Protein AF-A0A8S2FME6-F1 (afdb_monomer_lite)

pLDDT: mean 95.18, std 6.24, range [51.53, 98.81]

Secondary structure (DSSP, 8-state):
--TTSTT--HHHHHHHHHHHHHHHHTT-SSS--------TTTTTTHHHHHHHHHHHHHHHHHGGGGT---------HHHHHHHHHHTT-------S--PSPBSSTT-BTTGGGTSSHHHHHHHHHHHHHHHHHHHHHHHTT---HHHHHHHHHHHHHHTSTTTTT--S-HHHHHHHHHHHHHHHHHHH--

Foldseek 3Di:
DDPPDPPDCLVVVLVVVLVVLVVQCVVDPDNQDDDDQDDPPPPPVVVVSVVVLVSNQVSNCVCVVVVRPDHDDDDDPVRSVVVVVVVPDDDDDDDDDDPQDAPDPPRTLPVLVPAPVVQLVLLVVLVVLLVVLVVVCVVVVPPLCVLSVQSVVLSVVCPPPCRSSNVDDPVVVVVSSVSSVSSSVSSPVD

Sequence (190 aa):
DDPTLHDYDVPERVQAFIDAAHNEVRGYASNHIIMTMGSDFQFENANEWFKNLDKIIRYVNEQQSNGSDVNVFYSTPSCYLYALNKAQLTWTSKTDDFFPIAFNPHAFWTGFFTSRPALKRFERYSNNVLQATRQLNAYGNVNDRPNLFVLSEALGVAQHHDAVSGTEKQHVADDYAMRLADGIDKSVVS

Organism: NCBI:txid1234261

Radius of gyration: 24.66 Å; chains: 1; bounding box: 50×46×62 Å

Structure (mmCIF, N/CA/C/O backbone):
data_AF-A0A8S2FME6-F1
#
_entry.id   AF-A0A8S2FME6-F1
#
loop_
_atom_site.group_PDB
_atom_site.id
_atom_site.type_symbol
_atom_site.label_atom_id
_atom_site.label_alt_id
_atom_site.label_comp_id
_atom_site.label_asym_id
_atom_site.label_entity_id
_atom_site.label_seq_id
_atom_site.pdbx_PDB_ins_code
_atom_site.Cartn_x
_atom_site.Cartn_y
_atom_site.Cartn_z
_atom_site.occupancy
_atom_site.B_iso_or_equiv
_atom_site.auth_seq_id
_atom_site.auth_comp_id
_atom_site.auth_asym_id
_atom_site.auth_atom_id
_atom_site.pdbx_PDB_model_num
ATOM 1 N N . ASP A 1 1 ? -24.923 -17.745 15.563 1.00 72.31 1 ASP A N 1
ATOM 2 C CA . ASP A 1 1 ? -24.903 -16.932 16.797 1.00 72.31 1 ASP A CA 1
ATOM 3 C C . ASP A 1 1 ? -25.982 -17.467 17.718 1.00 72.31 1 ASP A C 1
ATOM 5 O O . ASP A 1 1 ? -26.813 -16.735 18.236 1.00 72.31 1 ASP A O 1
ATOM 9 N N . ASP A 1 2 ? -26.017 -18.792 17.826 1.00 77.25 2 ASP A N 1
ATOM 10 C CA . ASP A 1 2 ? -27.081 -19.493 18.517 1.00 77.25 2 ASP A CA 1
ATOM 11 C C . ASP A 1 2 ? -26.538 -19.862 19.899 1.00 77.25 2 ASP A C 1
ATOM 13 O O . ASP A 1 2 ? -25.605 -20.668 19.969 1.00 77.25 2 ASP A O 1
ATOM 17 N N . PRO A 1 3 ? -27.065 -19.261 20.979 1.00 80.19 3 PRO A N 1
ATOM 18 C CA . PRO A 1 3 ? -26.584 -19.507 22.334 1.00 80.19 3 PRO A CA 1
ATOM 19 C C . PRO A 1 3 ? -26.860 -20.938 22.811 1.00 80.19 3 PRO A C 1
ATOM 21 O O . PRO A 1 3 ? -26.406 -21.318 23.885 1.00 80.19 3 PRO A O 1
ATOM 24 N N . THR A 1 4 ? -27.610 -21.733 22.041 1.00 77.06 4 THR A N 1
ATOM 25 C CA . THR A 1 4 ? -27.893 -23.140 22.341 1.00 77.06 4 THR A CA 1
ATOM 26 C C . THR A 1 4 ? -26.848 -24.105 21.773 1.00 77.06 4 THR A C 1
ATOM 28 O O . THR A 1 4 ? -26.881 -25.294 22.092 1.00 77.06 4 THR A O 1
ATOM 31 N N . LEU A 1 5 ? -25.901 -23.616 20.963 1.00 79.56 5 LEU A N 1
ATOM 32 C CA . LEU A 1 5 ? -24.799 -24.413 20.427 1.00 79.56 5 LEU A CA 1
ATOM 33 C C . LEU A 1 5 ? -23.614 -24.450 21.399 1.00 79.56 5 LEU A C 1
ATOM 35 O O . LEU A 1 5 ? -23.306 -23.464 22.063 1.00 79.56 5 LEU A O 1
ATOM 39 N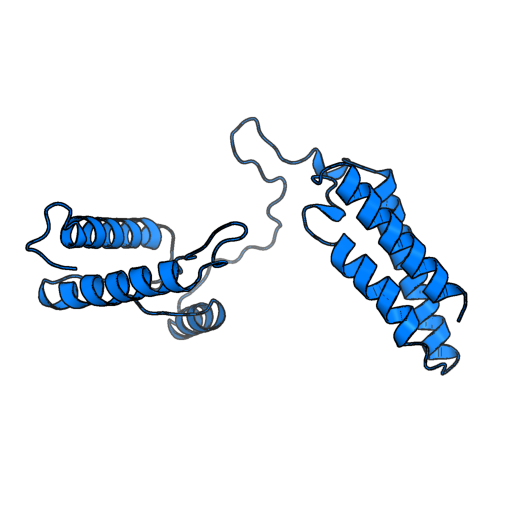 N . HIS A 1 6 ? -22.918 -25.588 21.439 1.00 73.19 6 HIS A N 1
ATOM 40 C CA . HIS A 1 6 ? -21.803 -25.825 22.363 1.00 73.19 6 HIS A CA 1
ATOM 41 C C . HIS A 1 6 ? -20.612 -24.868 22.178 1.00 73.19 6 HIS A C 1
ATOM 43 O O . HIS A 1 6 ? -19.928 -24.582 23.156 1.00 73.19 6 HIS A O 1
ATOM 49 N N . ASP A 1 7 ? -20.419 -24.329 20.971 1.00 83.19 7 ASP A N 1
ATOM 50 C CA . ASP A 1 7 ? -19.290 -23.456 20.615 1.00 83.19 7 ASP A CA 1
ATOM 51 C C . ASP A 1 7 ? -19.706 -21.977 20.476 1.00 83.19 7 ASP A C 1
ATOM 53 O O . ASP A 1 7 ? -19.175 -21.235 19.649 1.00 83.19 7 ASP A O 1
ATOM 57 N N . TYR A 1 8 ? -20.714 -21.537 21.236 1.00 88.19 8 TYR A N 1
ATOM 58 C CA . TYR A 1 8 ? -21.126 -20.133 21.256 1.00 88.19 8 TYR A CA 1
ATOM 59 C C . TYR A 1 8 ? -20.076 -19.255 21.959 1.00 88.19 8 TYR A C 1
ATOM 61 O O . TYR A 1 8 ? -19.943 -19.294 23.181 1.00 88.19 8 TYR A O 1
ATOM 69 N N . ASP A 1 9 ? -19.365 -18.425 21.191 1.00 90.94 9 ASP A N 1
ATOM 70 C CA . ASP A 1 9 ? -18.229 -17.615 21.662 1.00 90.94 9 ASP A CA 1
ATOM 71 C C . ASP A 1 9 ? -18.454 -16.092 21.572 1.00 90.94 9 ASP A C 1
ATOM 73 O O . ASP A 1 9 ? -17.552 -15.308 21.869 1.00 90.94 9 ASP A O 1
ATOM 77 N N . VAL A 1 10 ? -19.660 -15.641 21.202 1.00 92.00 10 VAL A N 1
ATOM 78 C CA . VAL A 1 10 ? -19.956 -14.212 20.968 1.00 92.00 10 VAL A CA 1
ATOM 79 C C . VAL A 1 10 ? -19.538 -13.307 22.140 1.00 92.00 10 VAL A C 1
ATOM 81 O O . VAL A 1 10 ? -18.866 -12.312 21.870 1.00 92.00 10 VAL A O 1
ATOM 84 N N . PRO A 1 11 ? -19.849 -13.602 23.423 1.00 92.81 11 PRO A N 1
ATOM 85 C CA . PRO A 1 11 ? -19.456 -12.729 24.531 1.00 92.81 11 PRO A CA 1
ATOM 86 C C . PRO A 1 11 ? -17.936 -12.579 24.665 1.00 92.81 11 PRO A C 1
ATOM 88 O O . PRO A 1 11 ? -17.447 -11.475 24.896 1.00 92.81 11 PRO A O 1
ATOM 91 N N . GLU A 1 12 ? -17.188 -13.669 24.472 1.00 94.88 12 GLU A N 1
ATOM 92 C CA . GLU A 1 12 ? -15.723 -13.663 24.522 1.00 94.88 12 GLU A CA 1
ATOM 93 C C . GLU A 1 12 ? -15.143 -12.830 23.373 1.00 94.88 12 GLU A C 1
ATOM 95 O O . GLU A 1 12 ? -14.296 -11.965 23.595 1.00 94.88 12 GLU A O 1
ATOM 100 N N . ARG A 1 13 ? -15.643 -13.029 22.146 1.00 96.00 13 ARG A N 1
ATOM 101 C CA . ARG A 1 13 ? -15.197 -12.284 20.958 1.00 96.00 13 ARG A CA 1
ATOM 102 C C . ARG A 1 13 ? -15.491 -10.793 21.055 1.00 96.00 13 ARG A C 1
ATOM 104 O O . ARG A 1 13 ? -14.653 -9.985 20.662 1.00 96.00 13 ARG A O 1
ATOM 111 N N . VAL A 1 14 ? -16.659 -10.429 21.582 1.00 96.81 14 VAL A N 1
ATOM 112 C CA . VAL A 1 14 ? -17.053 -9.032 21.802 1.00 96.81 14 VAL A CA 1
ATOM 113 C C . VAL A 1 14 ? -16.126 -8.367 22.811 1.00 96.81 14 VAL A C 1
ATOM 115 O O . VAL A 1 14 ? -15.602 -7.292 22.524 1.00 96.81 14 VAL A O 1
ATOM 118 N N . GLN A 1 15 ? -15.873 -9.012 23.954 1.00 97.25 15 GLN A N 1
ATOM 119 C CA . GLN A 1 15 ? -14.973 -8.454 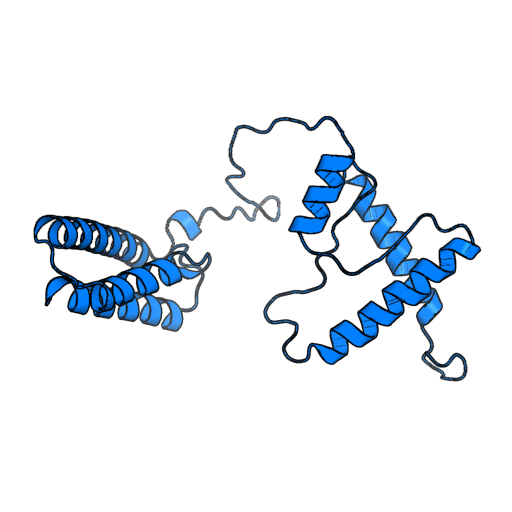24.962 1.00 97.25 15 GLN A CA 1
ATOM 120 C C . GLN A 1 15 ? -13.547 -8.316 24.419 1.00 97.25 15 GLN A C 1
ATOM 122 O O . GLN A 1 15 ? -12.949 -7.251 24.543 1.00 97.25 15 GLN A O 1
ATOM 127 N N . ALA A 1 16 ? -13.037 -9.340 23.728 1.00 97.88 16 ALA A N 1
ATOM 128 C CA . ALA A 1 16 ? -11.717 -9.295 23.107 1.00 97.88 16 ALA A CA 1
ATOM 129 C C . ALA A 1 16 ? -11.586 -8.154 22.081 1.00 97.88 16 ALA A C 1
ATOM 131 O O . ALA A 1 16 ? -10.540 -7.509 22.005 1.00 97.88 16 ALA A O 1
ATOM 132 N N . PHE A 1 17 ? -12.640 -7.876 21.305 1.00 97.75 17 PHE A N 1
ATOM 133 C CA . PHE A 1 17 ? -12.651 -6.756 20.363 1.00 97.75 17 PHE A CA 1
ATOM 134 C C . PHE A 1 17 ? -12.620 -5.400 21.082 1.00 97.75 17 PHE A C 1
ATOM 136 O O . PHE A 1 17 ? -11.855 -4.519 20.691 1.00 97.75 17 PHE A O 1
ATOM 143 N N . ILE A 1 18 ? -13.426 -5.228 22.134 1.00 97.94 18 ILE A N 1
ATOM 144 C CA . ILE A 1 18 ? -13.449 -3.996 22.938 1.00 97.94 18 ILE A CA 1
ATOM 145 C C . ILE A 1 18 ? -12.072 -3.753 23.571 1.00 97.94 18 ILE A C 1
ATOM 147 O O . ILE A 1 18 ? -11.524 -2.659 23.441 1.00 97.94 18 ILE A O 1
ATOM 151 N N . ASP A 1 19 ? -11.467 -4.787 24.159 1.00 98.00 19 ASP A N 1
ATOM 152 C CA . ASP A 1 19 ? -10.135 -4.704 24.763 1.00 98.00 19 ASP A CA 1
ATOM 153 C C . ASP A 1 19 ? -9.064 -4.333 23.722 1.00 98.00 19 ASP A C 1
ATOM 155 O O . ASP A 1 19 ? -8.173 -3.522 23.993 1.00 98.00 19 ASP A O 1
ATOM 159 N N . ALA A 1 20 ? -9.161 -4.884 22.506 1.00 97.94 20 ALA A N 1
ATOM 160 C CA . ALA A 1 20 ? -8.283 -4.530 21.394 1.00 97.94 20 ALA A CA 1
ATOM 161 C C . ALA A 1 20 ? -8.464 -3.064 20.966 1.00 97.94 20 ALA A C 1
ATOM 163 O O . ALA A 1 20 ? -7.467 -2.359 20.805 1.00 97.94 20 ALA A O 1
ATOM 164 N N . ALA A 1 21 ? -9.704 -2.576 20.859 1.00 98.00 21 ALA A N 1
ATOM 165 C CA . ALA A 1 21 ? -10.002 -1.180 20.535 1.00 98.00 21 ALA A CA 1
ATOM 166 C C . ALA A 1 21 ? -9.447 -0.214 21.595 1.00 98.00 21 ALA A C 1
ATOM 168 O O . ALA A 1 21 ? -8.803 0.784 21.263 1.00 98.00 21 ALA A O 1
ATOM 169 N N . HIS A 1 22 ? -9.628 -0.538 22.877 1.00 97.69 22 HIS A N 1
ATOM 170 C CA . HIS A 1 22 ? -9.071 0.233 23.990 1.00 97.69 22 HIS A CA 1
ATOM 171 C C . HIS A 1 22 ? -7.547 0.163 24.063 1.00 97.69 22 HIS A C 1
ATOM 173 O O . HIS A 1 22 ? -6.909 1.101 24.541 1.00 97.69 22 HIS A O 1
ATOM 179 N N . ASN A 1 23 ? -6.931 -0.932 23.615 1.00 97.75 23 ASN A N 1
ATOM 180 C CA . ASN A 1 23 ? -5.479 -1.007 23.485 1.00 97.75 23 ASN A CA 1
ATOM 181 C C . ASN A 1 23 ? -4.973 -0.112 22.356 1.00 97.75 23 ASN A C 1
ATOM 183 O O . ASN A 1 23 ? -4.044 0.668 22.560 1.00 97.75 23 ASN A O 1
ATOM 187 N N . GLU A 1 24 ? -5.611 -0.198 21.195 1.00 97.38 24 GLU A N 1
ATOM 188 C CA . GLU A 1 24 ? -5.206 0.527 20.004 1.00 97.38 24 GLU A CA 1
ATOM 189 C C . GLU A 1 24 ? -5.330 2.043 20.188 1.00 97.38 24 GLU A C 1
ATOM 191 O O . GLU A 1 24 ? -4.365 2.759 19.920 1.00 97.38 24 GLU A O 1
ATOM 196 N N . VAL A 1 25 ? -6.443 2.540 20.743 1.00 97.00 25 VAL A N 1
ATOM 197 C CA . VAL A 1 25 ? -6.680 3.987 20.921 1.00 97.00 25 VAL A CA 1
ATOM 198 C C . VAL A 1 25 ? -5.614 4.686 21.770 1.00 97.00 25 VAL A C 1
ATOM 200 O O . VAL A 1 25 ? -5.370 5.873 21.575 1.00 97.00 25 VAL A O 1
ATOM 203 N N . ARG A 1 26 ? -4.894 3.965 22.644 1.00 96.81 26 ARG A N 1
ATOM 204 C CA . ARG A 1 26 ? -3.781 4.537 23.428 1.00 96.81 26 ARG A CA 1
ATOM 205 C C . ARG A 1 26 ? -2.631 5.057 22.566 1.00 96.81 26 ARG A C 1
ATOM 207 O O . ARG A 1 26 ? -1.868 5.898 23.032 1.00 96.81 26 ARG A O 1
ATOM 214 N N . GLY A 1 27 ? -2.486 4.548 21.343 1.00 96.12 27 GLY A N 1
ATOM 215 C CA . GLY A 1 27 ? -1.487 5.008 20.379 1.00 96.12 27 GLY A CA 1
ATOM 216 C C . GLY A 1 27 ? -1.920 6.218 19.548 1.00 96.12 27 GLY A C 1
ATOM 217 O O . GLY A 1 27 ? -1.110 6.740 18.785 1.00 96.12 27 GLY A O 1
ATOM 218 N N . TYR A 1 28 ? -3.171 6.671 19.673 1.00 96.19 28 TYR A N 1
ATOM 219 C CA . TYR A 1 28 ? -3.748 7.715 18.827 1.00 96.19 28 TYR A CA 1
ATOM 220 C C . TYR A 1 28 ? -4.103 8.968 19.631 1.00 96.19 28 TYR A C 1
ATOM 222 O O . TYR A 1 28 ? -4.432 8.919 20.811 1.00 96.19 28 TYR A O 1
ATOM 230 N N . ALA A 1 29 ? -4.064 10.120 18.960 1.00 96.00 29 ALA A N 1
ATOM 231 C CA . ALA A 1 29 ? -4.450 11.401 19.556 1.00 96.00 29 ALA A CA 1
ATOM 232 C C . ALA A 1 29 ? -5.971 11.654 19.539 1.00 96.00 29 ALA A C 1
ATOM 234 O O . ALA A 1 29 ? -6.441 12.593 20.176 1.00 96.00 29 ALA A O 1
ATOM 235 N N . SER A 1 30 ? -6.737 10.855 18.788 1.00 96.50 30 SER A N 1
ATOM 236 C CA . SER A 1 30 ? -8.186 11.011 18.620 1.00 96.50 30 SER A CA 1
ATOM 237 C C . SER A 1 30 ? -8.943 9.788 19.136 1.00 96.50 30 SER A C 1
ATOM 239 O O . SER A 1 30 ? -8.362 8.716 19.280 1.00 96.50 30 SER A O 1
ATOM 241 N N . ASN A 1 31 ? -10.253 9.927 19.336 1.00 96.31 31 ASN A N 1
ATOM 242 C CA . ASN A 1 31 ? -11.164 8.822 19.650 1.00 96.31 31 ASN A CA 1
ATOM 243 C C . ASN A 1 31 ? -11.663 8.060 18.404 1.00 96.31 31 ASN A C 1
ATOM 245 O O . ASN A 1 31 ? -12.520 7.187 18.515 1.00 96.31 31 ASN A O 1
ATOM 249 N N . HIS A 1 32 ? -11.155 8.391 17.217 1.00 97.69 32 HIS A N 1
ATOM 250 C CA . HIS A 1 32 ? -11.321 7.589 16.014 1.00 97.69 32 HIS A CA 1
ATOM 251 C C . HIS A 1 32 ? -10.052 6.758 15.803 1.00 97.69 32 HIS A C 1
ATOM 253 O O . HIS A 1 32 ? -8.951 7.308 15.772 1.00 97.69 32 HIS A O 1
ATOM 259 N N . ILE A 1 33 ? -10.214 5.451 15.610 1.00 97.38 33 ILE A N 1
ATOM 260 C CA . ILE A 1 33 ? -9.134 4.524 15.247 1.00 97.38 33 ILE A CA 1
ATOM 261 C C . ILE A 1 33 ? -9.490 3.782 13.959 1.00 97.38 33 ILE A C 1
ATOM 263 O O . ILE A 1 33 ? -10.663 3.702 13.584 1.00 97.38 33 ILE A O 1
ATOM 267 N N . ILE A 1 34 ? -8.476 3.254 13.274 1.00 97.25 34 ILE A N 1
ATOM 268 C CA . ILE A 1 34 ? -8.632 2.476 12.045 1.00 97.25 34 ILE A CA 1
ATOM 269 C C . ILE A 1 34 ? -8.133 1.047 12.255 1.00 97.25 34 ILE A C 1
ATOM 271 O O . ILE A 1 34 ? -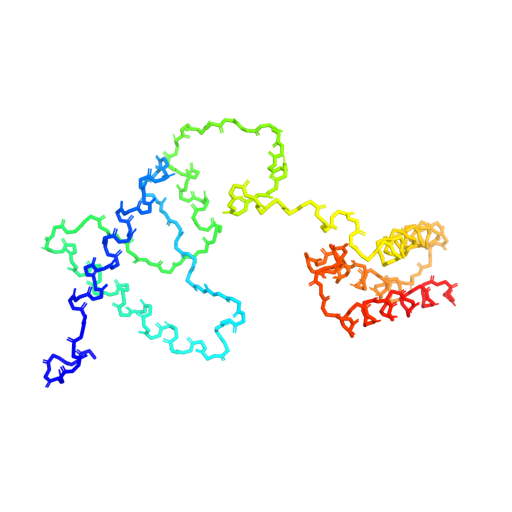6.936 0.803 12.311 1.00 97.25 34 ILE A O 1
ATOM 275 N N . MET A 1 35 ? -9.058 0.089 12.274 1.00 96.81 35 MET A N 1
ATOM 276 C CA . MET A 1 35 ? -8.715 -1.333 12.277 1.00 96.81 35 MET A CA 1
ATOM 277 C C . MET A 1 35 ? -8.654 -1.856 10.843 1.00 96.81 35 MET A C 1
ATOM 279 O O . MET A 1 35 ? -9.653 -1.860 10.119 1.00 96.81 35 MET A O 1
ATOM 283 N N . THR A 1 36 ? -7.471 -2.289 10.411 1.00 96.88 36 THR A N 1
ATOM 284 C CA . THR A 1 36 ? -7.247 -2.820 9.059 1.00 96.88 36 THR A CA 1
ATOM 285 C C . THR A 1 36 ? -7.626 -4.300 9.000 1.00 96.88 36 THR A C 1
ATOM 287 O O . THR A 1 36 ? -6.815 -5.192 9.222 1.00 96.88 36 THR A O 1
ATOM 290 N N . MET A 1 37 ? -8.902 -4.565 8.715 1.00 96.25 37 MET A N 1
ATOM 291 C CA . MET A 1 37 ? -9.465 -5.920 8.692 1.00 96.25 37 MET A CA 1
ATOM 292 C C . MET A 1 37 ? -9.070 -6.671 7.415 1.00 96.25 37 MET A C 1
ATOM 294 O O . MET A 1 37 ? -9.844 -6.720 6.464 1.00 96.25 37 MET A O 1
ATOM 298 N N . GLY A 1 38 ? -7.861 -7.230 7.384 1.00 95.69 38 GLY A N 1
ATOM 299 C CA . GLY A 1 38 ? -7.336 -8.011 6.265 1.00 95.69 38 GLY A CA 1
ATOM 300 C C . GLY A 1 38 ? -5.865 -8.384 6.445 1.00 95.69 38 GLY A C 1
ATOM 301 O O . GLY A 1 38 ? -5.238 -8.042 7.443 1.00 95.69 38 GLY A O 1
ATOM 302 N N . SER A 1 39 ? -5.317 -9.114 5.478 1.00 96.56 39 SER A N 1
ATOM 303 C CA . SER A 1 39 ? -3.900 -9.487 5.407 1.00 96.56 39 SER A CA 1
ATOM 304 C C . SER A 1 39 ? -3.551 -9.898 3.969 1.00 96.56 39 SER A C 1
ATOM 306 O O . SER A 1 39 ? -4.396 -9.778 3.075 1.00 96.56 39 SER A O 1
ATOM 308 N N . ASP A 1 40 ? -2.331 -10.383 3.747 1.00 96.56 40 ASP A N 1
ATOM 309 C CA . ASP A 1 40 ? -1.829 -10.827 2.446 1.00 96.56 40 ASP A CA 1
ATOM 310 C C . ASP A 1 40 ? -2.806 -11.810 1.787 1.00 96.56 40 ASP A C 1
ATOM 312 O O . ASP A 1 40 ? -3.149 -12.848 2.359 1.00 96.56 40 ASP A O 1
ATOM 316 N N . PHE A 1 41 ? -3.267 -11.453 0.583 1.00 95.31 41 PHE A N 1
ATOM 317 C CA . PHE A 1 41 ? -4.170 -12.257 -0.253 1.00 95.31 41 PHE A CA 1
ATOM 318 C C . PHE A 1 41 ? -5.454 -12.738 0.456 1.00 95.31 41 PHE A C 1
ATOM 320 O O . PHE A 1 41 ? -6.038 -13.756 0.097 1.00 95.31 41 PHE A O 1
ATOM 327 N N . GLN A 1 42 ? -5.930 -12.006 1.467 1.00 95.31 42 GLN A N 1
ATOM 328 C CA . GLN A 1 42 ? -7.234 -12.266 2.083 1.00 95.31 42 GLN A CA 1
ATOM 329 C C . GLN A 1 42 ? -8.392 -11.812 1.175 1.00 95.31 42 GLN A C 1
ATOM 331 O O . GLN A 1 42 ? -8.189 -11.161 0.153 1.00 95.31 42 GLN A O 1
ATOM 336 N N . PHE A 1 43 ? -9.627 -12.131 1.579 1.00 96.50 43 PHE A N 1
ATOM 337 C CA . PHE A 1 43 ? -10.876 -11.838 0.853 1.00 96.50 43 PHE A CA 1
ATOM 338 C C . PHE A 1 43 ? -11.107 -12.611 -0.457 1.00 96.50 43 PHE A C 1
ATOM 340 O O . PHE A 1 43 ? -12.089 -12.326 -1.142 1.00 96.50 43 PHE A O 1
ATOM 347 N N . GLU A 1 44 ? -10.323 -13.651 -0.767 1.00 96.75 44 GLU A N 1
ATOM 348 C CA . GLU A 1 44 ? -10.667 -14.601 -1.845 1.00 96.75 44 GLU A CA 1
ATOM 349 C C . GLU A 1 44 ? -12.073 -15.198 -1.645 1.00 96.75 44 GLU A C 1
ATOM 351 O O . GLU A 1 44 ? -12.874 -15.256 -2.578 1.00 96.75 44 GLU A O 1
ATOM 356 N N . ASN A 1 45 ? -12.414 -15.545 -0.396 1.00 95.62 45 ASN A N 1
ATOM 357 C CA . ASN A 1 45 ? -13.785 -15.797 0.045 1.00 95.62 45 ASN A CA 1
ATOM 358 C C . ASN A 1 45 ? -14.274 -14.669 0.966 1.00 95.62 45 ASN A C 1
ATOM 360 O O . ASN A 1 45 ? -14.340 -14.800 2.190 1.00 95.62 45 ASN A O 1
ATOM 364 N N . ALA A 1 46 ? -14.631 -13.534 0.368 1.00 96.75 46 ALA A N 1
ATOM 365 C CA . ALA A 1 46 ? -15.059 -12.346 1.104 1.00 96.75 46 ALA A CA 1
ATOM 366 C C . ALA A 1 46 ? -16.287 -12.575 2.010 1.00 96.75 46 ALA A C 1
ATOM 368 O O . ALA A 1 46 ? -16.431 -11.913 3.036 1.00 96.75 46 ALA A O 1
ATOM 369 N N . ASN A 1 47 ? -17.166 -13.520 1.664 1.00 97.62 47 ASN A N 1
ATOM 370 C CA . ASN A 1 47 ? -18.389 -13.793 2.422 1.00 97.62 47 ASN A CA 1
ATOM 371 C C . ASN A 1 47 ? -18.103 -14.241 3.864 1.00 97.62 47 ASN A C 1
ATOM 373 O O . ASN A 1 47 ? -18.845 -13.882 4.775 1.00 97.62 47 ASN A O 1
ATOM 377 N N . GLU A 1 48 ? -17.035 -15.008 4.090 1.00 94.25 48 GLU A N 1
ATOM 378 C CA . GLU A 1 48 ? -16.639 -15.424 5.442 1.00 94.25 48 GLU A CA 1
ATOM 379 C C . GLU A 1 48 ? -16.203 -14.234 6.299 1.00 94.25 48 GLU A C 1
ATOM 381 O O . GLU A 1 48 ? -16.615 -14.118 7.454 1.00 94.25 48 GLU A O 1
ATOM 386 N N . TRP A 1 49 ? -15.439 -13.310 5.714 1.00 96.56 49 TRP A N 1
ATOM 387 C CA . TRP A 1 49 ? -15.034 -12.073 6.374 1.00 96.56 49 TRP A CA 1
ATOM 388 C C . TRP A 1 49 ? -16.238 -11.193 6.707 1.00 96.56 49 TRP A C 1
ATOM 390 O O . TRP A 1 49 ? -16.433 -10.834 7.868 1.00 96.56 49 TRP A O 1
ATOM 400 N N . PHE A 1 50 ? -17.080 -10.886 5.717 1.00 97.69 50 PHE A N 1
ATOM 401 C CA . PHE A 1 50 ? -18.222 -9.990 5.912 1.00 97.69 50 PHE A CA 1
ATOM 402 C C . PHE A 1 50 ? -19.225 -10.534 6.934 1.00 97.69 50 PHE A C 1
ATOM 404 O O . PHE A 1 50 ? -19.629 -9.795 7.825 1.00 97.69 50 PHE A O 1
ATOM 411 N N . LYS A 1 51 ? -19.524 -11.840 6.918 1.00 96.88 51 LYS A N 1
ATOM 412 C CA . LYS A 1 51 ? -20.399 -12.461 7.927 1.00 96.88 51 LYS A CA 1
ATOM 413 C C . LYS A 1 51 ? -19.905 -12.272 9.360 1.00 96.88 51 LYS A C 1
ATOM 415 O O . LYS A 1 51 ? -20.722 -12.097 10.259 1.00 96.88 51 LYS A O 1
ATOM 420 N N . ASN A 1 52 ? -18.599 -12.363 9.598 1.00 95.19 52 ASN A N 1
ATOM 421 C CA . ASN A 1 52 ? -18.041 -12.192 10.940 1.00 95.19 52 ASN A CA 1
ATOM 422 C C . ASN A 1 52 ? -17.939 -10.714 11.332 1.00 95.19 52 ASN A C 1
ATOM 424 O O . ASN A 1 52 ? -18.219 -10.365 12.477 1.00 95.19 52 ASN A O 1
ATOM 428 N N . LEU A 1 53 ? -17.604 -9.839 10.383 1.00 97.38 53 LEU A N 1
ATOM 429 C CA . LEU A 1 53 ? -17.571 -8.394 10.600 1.00 97.38 53 LEU A CA 1
ATOM 430 C C . LEU A 1 53 ? -18.961 -7.834 10.933 1.00 97.38 53 LEU A C 1
ATOM 432 O O . LEU A 1 53 ? -19.076 -7.064 11.883 1.00 97.38 53 LEU A O 1
ATOM 436 N N . ASP A 1 54 ? -20.015 -8.281 10.244 1.00 98.12 54 ASP A N 1
ATOM 437 C CA . ASP A 1 54 ? -21.401 -7.903 10.550 1.00 98.12 54 ASP A CA 1
ATOM 438 C C . ASP A 1 54 ? -21.780 -8.263 11.995 1.00 98.12 54 ASP A C 1
ATOM 440 O O . ASP A 1 54 ? -22.401 -7.470 12.705 1.00 98.12 54 ASP A O 1
ATOM 444 N N . LYS A 1 55 ? -21.364 -9.447 12.462 1.00 96.75 55 LYS A N 1
ATOM 445 C CA . LYS A 1 55 ? -21.595 -9.895 13.842 1.00 96.75 55 LYS A CA 1
ATOM 446 C C . LYS A 1 55 ? -20.818 -9.061 14.849 1.00 96.75 55 LYS A C 1
ATOM 448 O O . LYS A 1 55 ? -21.401 -8.646 15.843 1.00 96.75 55 LYS A O 1
ATOM 453 N N . ILE A 1 56 ? -19.535 -8.796 14.597 1.00 97.12 56 ILE A N 1
ATOM 454 C CA . ILE A 1 56 ? -18.712 -7.936 15.459 1.00 97.12 56 ILE A CA 1
ATOM 455 C C . ILE A 1 56 ? -19.354 -6.553 15.572 1.00 97.12 56 ILE A C 1
ATOM 457 O O . ILE A 1 56 ? -19.599 -6.093 16.682 1.00 97.12 56 ILE A O 1
ATOM 461 N N . ILE A 1 57 ? -19.690 -5.923 14.442 1.00 98.38 57 ILE A N 1
ATOM 462 C CA . ILE A 1 57 ? -20.327 -4.600 14.412 1.00 98.38 57 ILE A CA 1
ATOM 463 C C . ILE A 1 57 ? -21.610 -4.615 15.238 1.00 98.38 57 ILE A C 1
ATOM 465 O O . ILE A 1 57 ? -21.795 -3.769 16.109 1.00 98.38 57 ILE A O 1
ATOM 469 N N . ARG A 1 58 ? -22.484 -5.594 14.992 1.00 98.12 58 ARG A N 1
ATOM 470 C CA . ARG A 1 58 ? -23.751 -5.710 15.707 1.00 98.12 58 ARG A CA 1
ATOM 471 C C . ARG A 1 58 ? -23.541 -5.888 17.210 1.00 98.12 58 ARG A C 1
ATOM 473 O O . ARG A 1 58 ? -24.033 -5.077 17.987 1.00 98.12 58 ARG A O 1
ATOM 480 N N . TYR A 1 59 ? -22.836 -6.940 17.616 1.00 97.94 59 TYR A N 1
ATOM 481 C CA . TYR A 1 59 ? 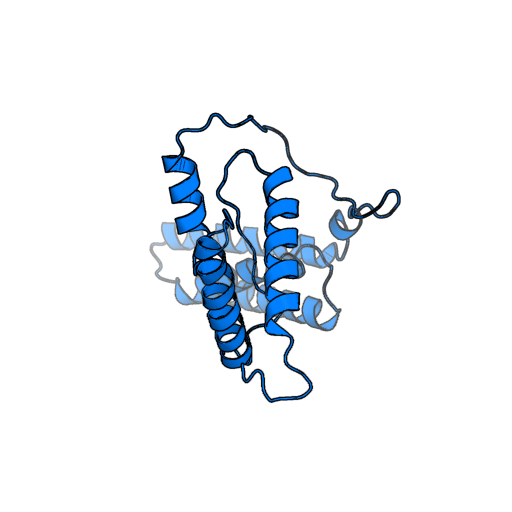-22.769 -7.339 19.020 1.00 97.94 59 TYR A CA 1
ATOM 482 C C . TYR A 1 59 ? -21.898 -6.414 19.872 1.00 97.94 59 TYR A C 1
ATOM 484 O O . TYR A 1 59 ? -22.193 -6.248 21.053 1.00 97.94 59 TYR A O 1
ATOM 492 N N . VAL A 1 60 ? -20.866 -5.782 19.299 1.00 98.12 60 VAL A N 1
ATOM 493 C CA . VAL A 1 60 ? -20.088 -4.753 20.007 1.00 98.12 60 VAL A CA 1
ATOM 494 C C . VAL A 1 60 ? -20.932 -3.496 20.202 1.00 98.12 60 VAL A C 1
ATOM 496 O O . VAL A 1 60 ? -20.999 -2.989 21.318 1.00 98.12 60 VAL A O 1
ATOM 499 N N . ASN A 1 61 ? -21.642 -3.027 19.170 1.00 98.44 61 ASN A N 1
ATOM 500 C CA . ASN A 1 61 ? -22.493 -1.840 19.303 1.00 98.44 61 ASN A CA 1
ATOM 501 C C . ASN A 1 61 ? -23.671 -2.078 20.260 1.00 98.44 61 ASN A C 1
ATOM 503 O O . ASN A 1 61 ? -24.053 -1.170 20.991 1.00 98.44 61 ASN A O 1
ATOM 507 N N . GLU A 1 62 ? -24.216 -3.297 20.327 1.00 97.69 62 GLU A N 1
ATOM 508 C CA . GLU A 1 62 ? -25.224 -3.663 21.332 1.00 97.69 62 GLU A CA 1
ATOM 509 C C . GLU A 1 62 ? -24.700 -3.483 22.776 1.00 97.69 62 GLU A C 1
ATOM 511 O O . GLU A 1 62 ? -25.481 -3.130 23.656 1.00 97.69 62 GLU A O 1
ATOM 516 N N . GLN A 1 63 ? -23.389 -3.605 23.043 1.00 97.62 63 GLN A N 1
ATOM 517 C CA . GLN A 1 63 ? -22.828 -3.355 24.385 1.00 97.62 63 GLN A CA 1
ATOM 518 C C . GLN A 1 63 ? -22.882 -1.886 24.820 1.00 97.62 63 GLN A C 1
ATOM 520 O O . GLN A 1 63 ? -22.646 -1.594 25.994 1.00 97.62 63 GLN A O 1
ATOM 525 N N . GLN A 1 64 ? -23.238 -0.951 23.936 1.00 97.44 64 GLN A N 1
ATOM 526 C CA . GLN A 1 64 ? -23.483 0.441 24.325 1.00 97.44 64 GLN A CA 1
ATOM 527 C C . GLN A 1 64 ? -24.639 0.544 25.332 1.00 97.44 64 GLN A C 1
ATOM 529 O O . GLN A 1 64 ? -24.583 1.369 26.244 1.00 97.44 64 GLN A O 1
ATOM 534 N N . SER A 1 65 ? -25.643 -0.346 25.262 1.00 97.06 65 SER A N 1
ATOM 535 C CA . SER A 1 65 ? -26.700 -0.415 26.286 1.00 97.06 65 SER A CA 1
ATOM 536 C C . SER A 1 65 ? -26.181 -0.861 27.655 1.00 97.06 65 SER A C 1
ATOM 538 O O . SER A 1 65 ? -26.823 -0.602 28.670 1.00 97.06 65 SER A O 1
ATOM 540 N N . ASN A 1 66 ? -25.016 -1.512 27.678 1.00 95.69 66 ASN A N 1
ATOM 541 C CA . ASN A 1 66 ? -24.333 -1.999 28.872 1.00 95.69 66 ASN A CA 1
ATOM 542 C C . ASN A 1 66 ? -23.171 -1.077 29.290 1.00 95.69 66 ASN A C 1
ATOM 544 O O . ASN A 1 66 ? -22.363 -1.452 30.137 1.00 95.69 66 ASN A O 1
ATOM 548 N N . GLY A 1 67 ? -23.088 0.130 28.716 1.00 96.44 67 GLY A N 1
ATOM 549 C CA . GLY A 1 67 ? -22.105 1.151 29.082 1.00 96.44 67 GLY A CA 1
ATOM 550 C C . GLY A 1 67 ? -20.789 1.114 28.302 1.00 96.44 67 GLY A C 1
ATOM 551 O O . GLY A 1 67 ? -19.865 1.830 28.681 1.00 96.44 67 GLY A O 1
ATOM 552 N N . SER A 1 68 ? -20.680 0.319 27.230 1.00 97.19 68 SER A N 1
ATOM 553 C CA . SER A 1 68 ? -19.526 0.398 26.324 1.00 97.19 68 SER A CA 1
ATOM 554 C C . SER A 1 68 ? -19.478 1.753 25.607 1.00 97.19 68 SER A C 1
ATOM 556 O O . SER A 1 68 ? -20.501 2.261 25.150 1.00 97.19 68 SER A O 1
ATOM 558 N N . ASP A 1 69 ? -18.281 2.320 25.477 1.00 97.06 69 ASP A N 1
ATOM 559 C CA . ASP A 1 69 ? -17.988 3.561 24.750 1.00 97.06 69 ASP A CA 1
ATOM 560 C C . ASP A 1 69 ? -17.514 3.317 23.305 1.00 97.06 69 ASP A C 1
ATOM 562 O O . ASP A 1 69 ? -17.172 4.256 22.582 1.00 97.06 69 ASP A O 1
ATOM 566 N N . VAL A 1 70 ? -17.505 2.056 22.866 1.00 98.06 70 VAL A N 1
ATOM 567 C CA . VAL A 1 70 ? -17.039 1.652 21.539 1.00 98.06 70 VAL A CA 1
ATOM 568 C C . VAL A 1 70 ? -18.191 1.701 20.534 1.00 98.06 70 VAL A C 1
ATOM 570 O O . VAL A 1 70 ? -19.293 1.213 20.784 1.00 98.06 70 VAL A O 1
ATOM 573 N N . ASN A 1 71 ? -17.929 2.279 19.360 1.00 98.31 71 ASN A N 1
ATOM 574 C CA . ASN A 1 71 ? -18.833 2.258 18.213 1.00 98.31 71 ASN A CA 1
ATOM 575 C C . ASN A 1 71 ? -18.084 1.794 16.961 1.00 98.31 71 ASN A C 1
ATOM 577 O O . ASN A 1 71 ? -17.129 2.439 16.527 1.00 98.31 71 ASN A O 1
ATOM 581 N N . VAL A 1 72 ? -18.547 0.703 16.362 1.00 98.38 72 VAL A N 1
ATOM 582 C CA . VAL A 1 72 ? -17.906 0.013 15.239 1.00 98.38 72 VAL A CA 1
ATOM 583 C C . VAL A 1 72 ? -18.777 0.129 13.995 1.00 98.38 72 VAL A C 1
ATOM 585 O O . VAL A 1 72 ? -19.999 0.017 14.064 1.00 98.38 72 VAL A O 1
ATOM 588 N N . PHE A 1 73 ? -18.161 0.356 12.839 1.00 98.38 73 PHE A N 1
ATOM 589 C CA . PHE A 1 73 ? -18.852 0.428 11.554 1.00 98.38 73 PHE A CA 1
ATOM 590 C C . PHE A 1 73 ? -17.870 0.197 10.402 1.00 98.38 73 PHE A C 1
ATOM 592 O O . PHE A 1 73 ? -16.665 0.414 10.545 1.00 98.38 73 PHE A O 1
ATOM 599 N N . TYR A 1 74 ? -18.384 -0.214 9.240 1.00 98.56 74 TYR A N 1
ATOM 600 C CA . TYR A 1 74 ? -17.584 -0.257 8.017 1.00 98.56 74 TYR A CA 1
ATOM 601 C C . TYR A 1 74 ? -17.137 1.139 7.604 1.00 98.56 74 TYR A C 1
ATOM 603 O O . TYR A 1 74 ? -17.930 2.077 7.567 1.00 98.56 74 TYR A O 1
ATOM 611 N N . SER A 1 75 ? -15.870 1.263 7.232 1.00 98.38 75 SER A N 1
ATOM 612 C CA . SER A 1 75 ? -15.278 2.537 6.847 1.00 98.38 75 SER A CA 1
ATOM 613 C C . SER A 1 75 ? -14.222 2.341 5.763 1.00 98.38 75 SER A C 1
ATOM 615 O O . SER A 1 75 ? -13.930 1.226 5.334 1.00 98.38 75 SER A O 1
ATOM 617 N N . THR A 1 76 ? -13.646 3.450 5.318 1.00 98.50 76 THR A N 1
ATOM 618 C CA . THR A 1 76 ? -12.507 3.493 4.399 1.00 98.50 76 THR A CA 1
ATOM 619 C C . THR A 1 76 ? -11.428 4.414 4.972 1.00 98.50 76 THR A C 1
ATOM 621 O O . THR A 1 76 ? -11.753 5.291 5.783 1.00 98.50 76 THR A O 1
ATOM 624 N N . PRO A 1 77 ? -10.159 4.303 4.532 1.00 98.25 77 PRO A N 1
ATOM 625 C CA . PRO A 1 77 ? -9.113 5.241 4.941 1.00 98.25 77 PRO A CA 1
ATOM 626 C C . PRO A 1 77 ? -9.496 6.710 4.701 1.00 98.25 77 PRO A C 1
ATOM 628 O O . PRO A 1 77 ? -9.208 7.573 5.527 1.00 98.25 77 PRO A O 1
ATOM 631 N N . SER A 1 78 ? -10.220 6.999 3.614 1.00 98.31 78 SER A N 1
ATOM 632 C CA . SER A 1 78 ? -10.712 8.346 3.306 1.00 98.31 78 SER A CA 1
ATOM 633 C C . SER A 1 78 ? -11.764 8.833 4.307 1.00 98.31 78 SER A C 1
ATOM 635 O O . SER A 1 78 ? -11.687 9.971 4.767 1.00 98.31 78 SER A O 1
ATOM 637 N N . CYS A 1 79 ? -12.724 7.982 4.687 1.00 98.38 79 CYS A N 1
ATOM 638 C CA . CYS A 1 79 ? -13.723 8.311 5.710 1.00 98.38 79 CYS A CA 1
ATOM 639 C C . CYS A 1 79 ? -13.079 8.526 7.088 1.00 98.38 79 CYS A C 1
ATOM 641 O O . CYS A 1 79 ? -13.472 9.439 7.814 1.00 98.38 79 CYS A O 1
ATOM 643 N N . TYR A 1 80 ? -12.066 7.726 7.426 1.00 98.25 80 TYR A N 1
ATOM 644 C CA . TYR A 1 80 ? -11.294 7.886 8.655 1.00 98.25 80 TYR A CA 1
ATOM 645 C C . TYR A 1 80 ? -10.557 9.233 8.694 1.00 98.25 80 TYR A C 1
ATOM 647 O O . TYR A 1 80 ? -10.763 10.015 9.620 1.00 98.25 80 TYR A O 1
ATOM 655 N N . LEU A 1 81 ? -9.783 9.566 7.653 1.00 97.69 81 LEU A N 1
ATOM 656 C CA . LEU A 1 81 ? -9.085 10.856 7.569 1.00 97.69 81 LEU A CA 1
ATOM 657 C C . LEU A 1 81 ? -10.048 12.050 7.597 1.00 97.69 81 LEU A C 1
ATOM 659 O O . LEU A 1 81 ? -9.739 13.081 8.193 1.00 97.69 81 LEU A O 1
ATOM 663 N N . TYR A 1 82 ? -11.232 11.911 6.997 1.00 97.94 82 TYR A N 1
ATOM 664 C CA . TYR A 1 82 ? -12.281 12.924 7.077 1.00 97.94 82 TYR A CA 1
ATOM 665 C C . TYR A 1 82 ? -12.764 13.154 8.517 1.00 97.94 82 TYR A C 1
ATOM 667 O O . TYR A 1 82 ? -12.908 14.304 8.936 1.00 97.94 82 TYR A O 1
ATOM 675 N N . ALA A 1 83 ? -12.979 12.084 9.289 1.00 97.75 83 ALA A N 1
ATOM 676 C CA . ALA A 1 83 ? -13.346 12.186 10.700 1.00 97.75 83 ALA A CA 1
ATOM 677 C C . ALA A 1 83 ? -12.231 12.845 11.529 1.00 97.75 83 ALA A C 1
ATOM 679 O O . ALA A 1 83 ? -12.511 13.754 12.310 1.00 97.75 83 ALA A O 1
ATOM 680 N N . LEU A 1 84 ? -10.965 12.478 11.291 1.00 97.38 84 LEU A N 1
ATOM 681 C CA . LEU A 1 84 ? -9.818 13.113 11.952 1.00 97.38 84 LEU A CA 1
ATOM 682 C C . LEU A 1 84 ? -9.723 14.612 11.653 1.00 97.38 84 LEU A C 1
ATOM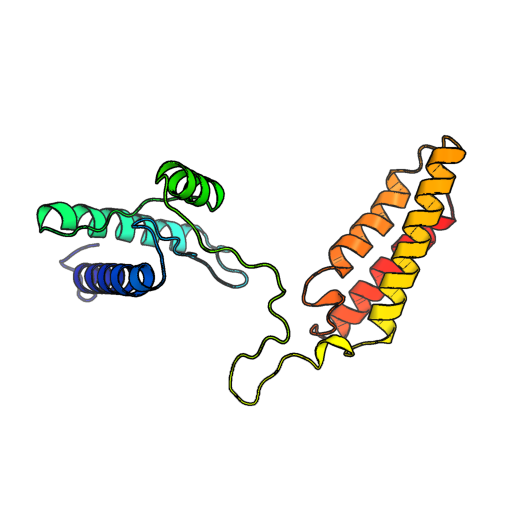 684 O O . LEU A 1 84 ? -9.488 15.413 12.555 1.00 97.38 84 LEU A O 1
ATOM 688 N N . ASN A 1 85 ? -9.923 15.005 10.393 1.00 97.12 85 ASN A N 1
ATOM 689 C CA . ASN A 1 85 ? -9.912 16.411 10.003 1.00 97.12 85 ASN A CA 1
ATOM 690 C C . ASN A 1 85 ? -11.054 17.192 10.674 1.00 97.12 85 ASN A C 1
ATOM 692 O O . ASN A 1 85 ? -10.841 18.297 11.173 1.00 97.12 85 ASN A O 1
ATOM 696 N N . LYS A 1 86 ? -12.248 16.591 10.751 1.00 97.81 86 LYS A N 1
ATOM 697 C CA . LYS A 1 86 ? -13.409 17.168 11.441 1.00 97.81 86 LYS A CA 1
ATOM 698 C C . LYS A 1 86 ? -13.239 17.300 12.948 1.00 97.81 86 LYS A C 1
ATOM 700 O O . LYS A 1 86 ? -13.867 18.181 13.527 1.00 97.81 86 LYS A O 1
ATOM 705 N N . ALA A 1 87 ? -12.415 16.463 13.571 1.00 96.56 87 ALA A N 1
ATOM 706 C CA . ALA A 1 87 ? -12.165 16.521 15.007 1.00 96.56 87 ALA A CA 1
ATOM 707 C C . ALA A 1 87 ? -11.419 17.799 15.442 1.00 96.56 87 ALA A C 1
ATOM 709 O O . ALA A 1 87 ? -11.350 18.072 16.636 1.00 96.56 87 ALA A O 1
ATOM 710 N N . GLN A 1 88 ? -10.877 18.587 14.497 1.00 95.19 88 GLN A N 1
ATOM 711 C CA . GLN A 1 88 ? -10.198 19.867 14.759 1.00 95.19 88 GLN A CA 1
ATOM 712 C C . GLN A 1 88 ? -9.088 19.765 15.823 1.00 95.19 88 GLN A C 1
ATOM 714 O O . GLN A 1 88 ? -8.869 20.683 16.612 1.00 95.19 88 GLN A O 1
ATOM 719 N N . LEU A 1 89 ? -8.376 18.635 15.834 1.00 96.38 89 LEU A N 1
ATOM 720 C CA . LEU A 1 89 ? -7.245 18.393 16.725 1.00 96.38 89 LEU A CA 1
ATOM 721 C C . LEU A 1 89 ? -5.958 19.032 16.190 1.00 96.38 89 LEU A C 1
ATOM 723 O O . LEU A 1 89 ? -5.794 19.242 14.985 1.00 96.38 89 LEU A O 1
ATOM 727 N N . THR A 1 90 ? -5.017 19.285 17.098 1.00 96.25 90 THR A N 1
ATOM 728 C CA . THR A 1 90 ? -3.650 19.699 16.762 1.00 96.25 90 THR A CA 1
ATOM 729 C C . THR A 1 90 ? -2.763 18.469 16.602 1.00 96.25 90 THR A C 1
ATOM 731 O O . THR A 1 90 ? -2.753 17.592 17.463 1.00 96.25 90 THR A O 1
ATOM 734 N N . TRP A 1 91 ? -1.978 18.430 15.527 1.00 96.44 91 TRP A N 1
ATOM 735 C CA . TRP A 1 91 ? -1.095 17.312 15.191 1.00 96.44 91 TRP A CA 1
ATOM 736 C C . TRP A 1 91 ? 0.374 17.719 15.299 1.00 96.44 91 TRP A C 1
ATOM 738 O O . TRP A 1 91 ? 0.728 18.878 15.074 1.00 96.44 91 TRP A O 1
ATOM 748 N N . THR A 1 92 ? 1.239 16.765 15.634 1.00 95.81 92 THR A N 1
ATOM 749 C CA . THR A 1 92 ? 2.689 16.973 15.614 1.00 95.81 92 THR A CA 1
ATOM 750 C C . THR A 1 92 ? 3.212 17.006 14.178 1.00 95.81 92 THR A C 1
ATOM 752 O O . THR A 1 92 ? 2.658 16.377 13.277 1.00 95.81 92 THR A O 1
ATOM 755 N N . SER A 1 93 ? 4.295 17.753 13.957 1.00 96.75 93 SER A N 1
ATOM 756 C CA . SER A 1 93 ? 4.984 17.791 12.665 1.00 96.75 93 SER A CA 1
ATOM 757 C C . SER A 1 93 ? 6.107 16.753 12.624 1.00 96.75 93 SER A C 1
ATOM 759 O O . SER A 1 93 ? 6.845 16.598 13.598 1.00 96.75 93 SER A O 1
ATOM 761 N N . LYS A 1 94 ? 6.258 16.071 11.486 1.00 96.06 94 LYS A N 1
ATOM 762 C CA . LYS A 1 94 ? 7.372 15.168 11.169 1.00 96.06 94 LYS A CA 1
ATOM 763 C C . LYS A 1 94 ? 7.934 15.570 9.808 1.00 96.06 94 LYS A C 1
ATOM 765 O O . LYS A 1 94 ? 7.180 15.650 8.843 1.00 96.06 94 LYS A O 1
ATOM 770 N N . THR A 1 95 ? 9.238 15.826 9.739 1.00 97.00 95 THR A N 1
ATOM 771 C CA . THR A 1 95 ? 9.895 16.373 8.536 1.00 97.00 95 THR A CA 1
ATOM 772 C C . THR A 1 95 ? 10.827 15.395 7.832 1.00 97.00 95 THR A C 1
ATOM 774 O O . THR A 1 95 ? 11.016 15.513 6.627 1.00 97.00 95 THR A O 1
ATOM 777 N N . ASP A 1 96 ? 11.400 14.439 8.563 1.00 96.81 96 ASP A N 1
ATOM 778 C CA . ASP A 1 96 ? 12.407 13.520 8.006 1.00 96.81 96 ASP A CA 1
ATOM 779 C C . ASP A 1 96 ? 11.764 12.212 7.511 1.00 96.81 96 ASP A C 1
ATOM 781 O O . ASP A 1 96 ? 10.545 12.041 7.599 1.00 96.81 96 ASP A O 1
ATOM 785 N N . ASP A 1 97 ? 12.574 11.240 7.094 1.00 96.69 97 ASP A N 1
ATOM 786 C CA . ASP A 1 97 ? 12.104 9.919 6.663 1.00 96.69 97 ASP A CA 1
ATOM 787 C C . ASP A 1 97 ? 11.918 8.912 7.824 1.00 96.69 97 ASP A C 1
ATOM 789 O O . ASP A 1 97 ? 11.915 9.277 9.008 1.00 96.69 97 ASP A O 1
ATOM 793 N N . PHE A 1 98 ? 11.687 7.648 7.459 1.00 96.56 98 PHE A N 1
ATOM 794 C CA . PHE A 1 98 ? 11.587 6.498 8.362 1.00 96.56 98 PHE A CA 1
ATOM 795 C C . PHE A 1 98 ? 12.665 5.435 8.068 1.00 96.56 98 PHE A C 1
ATOM 797 O O . PHE A 1 98 ? 12.451 4.252 8.332 1.00 96.56 98 PHE A O 1
ATOM 804 N N . PHE A 1 99 ? 13.812 5.821 7.496 1.00 96.81 99 PHE A N 1
ATOM 805 C CA . PHE A 1 99 ? 14.911 4.894 7.221 1.00 96.81 99 PHE A CA 1
ATOM 806 C C . PHE A 1 99 ? 16.037 4.981 8.268 1.00 96.81 99 PHE A C 1
ATOM 808 O O . PHE A 1 99 ? 16.313 6.052 8.804 1.00 96.81 99 PHE A O 1
ATOM 815 N N . PRO A 1 100 ? 16.753 3.864 8.521 1.00 95.75 100 PRO A N 1
ATOM 816 C CA . PRO A 1 100 ? 16.454 2.499 8.077 1.00 95.75 100 PRO A CA 1
ATOM 817 C C . PRO A 1 100 ? 15.332 1.853 8.909 1.00 95.75 100 PRO A C 1
ATOM 819 O O . PRO A 1 100 ? 15.246 2.071 10.115 1.00 95.75 100 PRO A O 1
ATOM 822 N N . ILE A 1 101 ? 14.516 0.994 8.286 1.00 96.56 101 ILE A N 1
ATOM 823 C CA . ILE A 1 101 ? 13.524 0.200 9.026 1.00 96.56 101 ILE A CA 1
ATOM 824 C C . ILE A 1 101 ? 14.202 -1.000 9.705 1.00 96.56 101 ILE A C 1
ATOM 826 O O . ILE A 1 101 ? 15.082 -1.650 9.125 1.00 96.56 101 ILE A O 1
ATOM 830 N N . ALA A 1 102 ? 13.784 -1.304 10.931 1.00 96.75 102 ALA A N 1
ATOM 831 C CA . ALA A 1 102 ? 14.222 -2.476 11.680 1.00 96.75 102 ALA A CA 1
ATOM 832 C C . ALA A 1 102 ? 13.037 -3.098 12.419 1.00 96.75 102 ALA A C 1
ATOM 834 O O . ALA A 1 102 ? 12.260 -2.391 13.056 1.00 96.75 102 ALA A O 1
ATOM 835 N N . PHE A 1 103 ? 12.911 -4.424 12.344 1.00 90.88 103 PHE A N 1
ATOM 836 C CA . PHE A 1 103 ? 11.828 -5.152 13.018 1.00 90.88 103 PHE A CA 1
ATOM 837 C C . PHE A 1 103 ? 12.209 -5.593 14.442 1.00 90.88 103 PHE A C 1
ATOM 839 O O . PHE A 1 103 ? 11.358 -5.738 15.313 1.00 90.88 103 PHE A O 1
ATOM 846 N N . ASN A 1 104 ? 13.502 -5.802 14.695 1.00 93.62 104 ASN A N 1
ATOM 847 C CA . ASN A 1 104 ? 14.067 -6.089 16.014 1.00 93.62 104 ASN A CA 1
ATOM 848 C C . ASN A 1 104 ? 15.501 -5.512 16.097 1.00 93.62 104 ASN A C 1
ATOM 850 O O . ASN A 1 104 ? 16.029 -5.090 15.061 1.00 93.62 104 ASN A O 1
ATOM 854 N N . PRO A 1 105 ? 16.157 -5.503 17.278 1.00 95.12 105 PRO A N 1
ATOM 855 C CA . PRO A 1 105 ? 17.445 -4.824 17.478 1.00 95.12 105 PRO A CA 1
ATOM 856 C C . PRO A 1 105 ? 18.590 -5.231 16.536 1.00 95.12 105 PRO A C 1
ATOM 858 O O . PRO A 1 105 ? 19.562 -4.489 16.410 1.00 95.12 105 PRO A O 1
ATOM 861 N N . HIS A 1 106 ? 18.501 -6.389 15.877 1.00 95.62 106 HIS A N 1
ATOM 862 C CA . HIS A 1 106 ? 19.546 -6.913 14.992 1.00 95.62 106 HIS A CA 1
ATOM 863 C C . HIS A 1 106 ? 19.047 -7.222 13.570 1.00 95.62 106 HIS A C 1
ATOM 865 O O . HIS A 1 106 ? 19.771 -7.836 12.790 1.00 95.62 106 HIS A O 1
ATOM 871 N N . ALA A 1 107 ? 17.837 -6.786 13.207 1.00 96.31 107 ALA A N 1
ATOM 872 C CA . ALA A 1 107 ? 17.215 -7.057 11.911 1.00 96.31 107 ALA A CA 1
ATOM 873 C C . ALA A 1 107 ? 16.905 -5.756 11.160 1.00 96.31 107 ALA A C 1
ATOM 875 O O . ALA A 1 107 ? 15.742 -5.399 10.961 1.00 96.31 107 ALA A O 1
ATOM 876 N N . PHE A 1 108 ? 17.959 -5.046 10.753 1.00 97.88 108 PHE A N 1
ATOM 877 C CA . PHE A 1 108 ? 17.862 -3.858 9.903 1.00 97.88 108 PHE A CA 1
ATOM 878 C C . PHE A 1 108 ? 17.680 -4.255 8.440 1.00 97.88 108 PHE A C 1
ATOM 880 O O . PHE A 1 108 ? 18.464 -5.029 7.889 1.00 97.88 108 PHE A O 1
ATOM 887 N N . TRP A 1 109 ? 16.676 -3.687 7.780 1.00 97.50 109 TRP A N 1
ATOM 888 C CA . TRP A 1 109 ? 16.379 -3.987 6.381 1.00 97.50 109 TRP A CA 1
ATOM 889 C C . TRP A 1 109 ? 17.148 -3.036 5.465 1.00 97.50 109 TRP A C 1
ATOM 891 O O . TRP A 1 109 ? 16.574 -2.249 4.726 1.00 97.50 109 TRP A O 1
ATOM 901 N N . THR A 1 110 ? 18.475 -3.083 5.521 1.00 97.88 110 THR A N 1
ATOM 902 C CA . THR A 1 110 ? 19.342 -2.293 4.629 1.00 97.88 110 THR A CA 1
ATOM 903 C C . THR A 1 110 ? 19.889 -3.121 3.465 1.00 97.88 110 THR A C 1
ATOM 905 O O . THR A 1 110 ? 20.373 -2.568 2.482 1.00 97.88 110 THR A O 1
ATOM 908 N N . GLY A 1 111 ? 19.761 -4.453 3.513 1.00 98.06 111 GLY A N 1
ATOM 909 C CA . GLY A 1 111 ? 20.224 -5.347 2.444 1.00 98.06 111 GLY A CA 1
ATOM 910 C C . GLY A 1 111 ? 19.473 -5.176 1.117 1.00 98.06 111 GLY A C 1
ATOM 911 O O . GLY A 1 111 ? 20.068 -5.293 0.040 1.00 98.06 111 GLY A O 1
ATOM 912 N N . PHE A 1 112 ? 18.178 -4.839 1.155 1.00 98.00 112 PHE A N 1
ATOM 913 C CA . PHE A 1 112 ? 17.389 -4.633 -0.067 1.00 98.00 112 PHE A CA 1
ATOM 914 C C . PHE A 1 112 ? 17.814 -3.371 -0.841 1.00 98.00 112 PHE A C 1
ATOM 916 O O . PHE A 1 112 ? 17.534 -3.254 -2.034 1.00 98.00 112 PHE A O 1
ATOM 923 N N . PHE A 1 113 ? 18.582 -2.464 -0.220 1.00 98.44 113 PHE A N 1
ATOM 924 C CA . PHE A 1 113 ? 19.181 -1.326 -0.923 1.00 98.44 113 PHE A CA 1
ATOM 925 C C . PHE A 1 113 ? 20.133 -1.774 -2.043 1.00 98.44 113 PHE A C 1
ATOM 927 O O . PHE A 1 113 ? 20.283 -1.067 -3.038 1.00 98.44 113 PHE A O 1
ATOM 934 N N . THR A 1 114 ? 20.736 -2.965 -1.933 1.00 98.56 114 THR A N 1
ATOM 935 C CA . THR A 1 114 ? 21.697 -3.492 -2.923 1.00 98.56 114 THR A CA 1
ATOM 936 C C . THR A 1 114 ? 21.259 -4.802 -3.578 1.00 98.56 114 THR A C 1
ATOM 938 O O . THR A 1 114 ? 21.757 -5.125 -4.653 1.00 98.56 114 THR A O 1
ATOM 941 N N . SER A 1 115 ? 20.325 -5.549 -2.985 1.00 98.69 115 SER A N 1
ATOM 942 C CA . SER A 1 115 ? 19.856 -6.840 -3.519 1.00 98.69 115 SER A CA 1
ATOM 943 C C . SER A 1 115 ? 19.432 -6.740 -4.993 1.00 98.69 115 SER A C 1
ATOM 945 O O . SER A 1 115 ? 18.791 -5.770 -5.388 1.00 98.69 115 SER A O 1
ATOM 947 N N . ARG A 1 116 ? 19.817 -7.716 -5.827 1.00 98.56 116 ARG A N 1
ATOM 948 C CA . ARG A 1 116 ? 19.574 -7.724 -7.291 1.00 98.56 116 ARG A CA 1
ATOM 949 C C . ARG A 1 116 ? 19.989 -6.412 -8.001 1.00 98.56 116 ARG A C 1
ATOM 951 O O . ARG A 1 116 ? 19.173 -5.778 -8.674 1.00 98.56 116 ARG A O 1
ATOM 958 N N . PRO A 1 117 ? 21.268 -5.996 -7.924 1.00 98.62 117 PRO A N 1
ATOM 959 C CA . PRO A 1 117 ? 21.703 -4.699 -8.451 1.00 98.62 117 PRO A CA 1
ATOM 960 C C . PRO A 1 117 ? 21.558 -4.586 -9.979 1.00 98.62 117 PRO A C 1
ATOM 962 O O . PRO A 1 117 ? 21.345 -3.491 -10.498 1.00 98.62 117 PRO A O 1
ATOM 965 N N . ALA A 1 118 ? 21.628 -5.710 -10.705 1.00 98.62 118 ALA A N 1
ATOM 966 C CA . ALA A 1 118 ? 21.390 -5.747 -12.147 1.00 98.62 118 ALA A CA 1
ATOM 967 C C . ALA A 1 118 ? 19.946 -5.350 -12.503 1.00 98.62 118 ALA A C 1
ATOM 969 O O . ALA A 1 118 ? 19.757 -4.515 -13.384 1.00 98.62 118 ALA A O 1
ATOM 970 N N . LEU A 1 119 ? 18.949 -5.869 -11.774 1.00 98.62 119 LEU A N 1
ATOM 971 C CA . LEU A 1 119 ? 17.541 -5.517 -11.978 1.00 98.62 119 LEU A CA 1
ATOM 972 C C . LEU A 1 119 ? 17.277 -4.048 -11.615 1.00 98.62 119 LEU A C 1
ATOM 974 O O . LEU A 1 119 ? 16.658 -3.335 -12.396 1.00 98.62 119 LEU A O 1
ATOM 978 N N . LYS A 1 120 ? 17.841 -3.555 -10.500 1.00 98.81 120 LYS A N 1
ATOM 979 C CA . LYS A 1 120 ? 17.785 -2.125 -10.132 1.00 98.81 120 LYS A CA 1
ATOM 980 C C . LYS A 1 120 ? 18.334 -1.223 -11.238 1.00 98.81 120 LYS A C 1
ATOM 982 O O . LYS A 1 120 ? 17.722 -0.220 -11.591 1.00 98.81 120 LYS A O 1
ATOM 987 N N . ARG A 1 121 ? 19.491 -1.575 -11.811 1.00 98.69 121 ARG A N 1
ATOM 988 C CA . ARG A 1 121 ? 20.056 -0.838 -12.950 1.00 98.69 121 ARG A CA 1
ATOM 989 C C . ARG A 1 121 ? 19.143 -0.915 -14.172 1.00 98.69 121 ARG A C 1
ATOM 991 O O . ARG A 1 121 ? 19.003 0.087 -14.872 1.00 98.69 121 ARG A O 1
ATOM 998 N N . PHE A 1 122 ? 18.567 -2.083 -14.444 1.00 98.69 122 PHE A N 1
ATOM 999 C CA . PHE A 1 122 ? 17.730 -2.285 -15.617 1.00 98.69 122 PHE A CA 1
ATOM 1000 C C . PHE A 1 122 ? 16.426 -1.488 -15.540 1.00 98.69 122 PHE A C 1
ATOM 1002 O O . PHE A 1 122 ? 16.054 -0.855 -16.524 1.00 98.69 122 PHE A O 1
ATOM 1009 N N . GLU A 1 123 ? 15.799 -1.406 -14.368 1.00 98.44 123 GLU A N 1
ATOM 1010 C CA . GLU A 1 123 ? 14.651 -0.528 -14.128 1.00 98.44 123 GLU A CA 1
ATOM 1011 C C . GLU A 1 123 ? 15.009 0.944 -14.414 1.00 98.44 123 GLU A C 1
ATOM 1013 O O . GLU A 1 123 ? 14.311 1.605 -15.186 1.00 98.44 123 GLU A O 1
ATOM 1018 N N . ARG A 1 124 ? 16.147 1.446 -13.908 1.00 98.56 124 ARG A N 1
ATOM 1019 C CA . ARG A 1 124 ? 16.564 2.844 -14.134 1.00 98.56 124 ARG A CA 1
ATOM 1020 C C . ARG A 1 124 ? 16.833 3.129 -15.607 1.00 98.56 124 ARG A C 1
ATOM 1022 O O . ARG A 1 124 ? 16.463 4.186 -16.116 1.00 98.56 124 ARG A O 1
ATOM 1029 N N . TYR A 1 125 ? 17.473 2.183 -16.293 1.00 98.44 125 TYR A N 1
ATOM 1030 C CA . TYR A 1 125 ? 17.695 2.259 -17.734 1.00 98.44 125 TYR A CA 1
ATOM 1031 C C . TYR A 1 125 ? 16.369 2.290 -18.504 1.00 98.44 125 TYR A C 1
ATOM 1033 O O . TYR A 1 125 ? 16.169 3.170 -19.337 1.00 98.44 125 TYR A O 1
ATOM 1041 N N . SER A 1 126 ? 15.443 1.393 -18.166 1.00 98.06 126 SER A N 1
ATOM 1042 C CA . SER A 1 126 ? 14.111 1.311 -18.771 1.00 98.06 126 SER A CA 1
ATOM 1043 C C . SER A 1 126 ? 13.327 2.613 -18.585 1.00 98.06 126 SER A C 1
ATOM 1045 O O . SER A 1 126 ? 12.714 3.106 -19.530 1.00 98.06 126 SER A O 1
ATOM 1047 N N . ASN A 1 127 ? 13.395 3.231 -17.399 1.00 98.06 127 ASN A N 1
ATOM 1048 C CA . ASN A 1 127 ? 12.776 4.534 -17.160 1.00 98.06 127 ASN A CA 1
ATOM 1049 C C . ASN A 1 127 ? 13.391 5.630 -18.041 1.00 98.06 127 ASN A C 1
ATOM 1051 O O . ASN A 1 127 ? 12.652 6.427 -18.611 1.00 98.06 127 ASN A O 1
ATOM 1055 N N . ASN A 1 128 ? 14.717 5.659 -18.206 1.00 97.81 128 ASN A N 1
ATOM 1056 C CA . ASN A 1 128 ? 15.363 6.630 -19.095 1.00 97.81 128 ASN A CA 1
ATOM 1057 C C . ASN A 1 128 ? 14.882 6.484 -20.545 1.00 97.81 128 ASN A C 1
ATOM 1059 O O . ASN A 1 128 ? 14.592 7.496 -21.185 1.00 97.81 128 ASN A O 1
ATOM 1063 N N . VAL A 1 129 ? 14.750 5.246 -21.038 1.00 96.62 129 VAL A N 1
ATOM 1064 C CA . VAL A 1 129 ? 14.167 4.967 -22.359 1.00 96.62 129 VAL A CA 1
ATOM 1065 C C . VAL A 1 129 ? 12.738 5.504 -22.426 1.00 96.62 129 VAL A C 1
ATOM 1067 O O . VAL A 1 129 ? 12.439 6.300 -23.311 1.00 96.62 129 VAL A O 1
ATOM 1070 N N . LEU A 1 130 ? 11.882 5.182 -21.447 1.00 95.94 130 LEU A N 1
ATOM 1071 C CA . LEU A 1 130 ? 10.496 5.661 -21.421 1.00 95.94 130 LEU A CA 1
ATOM 1072 C C . LEU A 1 130 ? 10.401 7.194 -21.474 1.00 95.94 130 LEU A C 1
ATOM 1074 O O . LEU A 1 130 ? 9.573 7.731 -22.212 1.00 95.94 130 LEU A O 1
ATOM 1078 N N . GLN A 1 131 ? 11.224 7.912 -20.701 1.00 96.44 131 GLN A N 1
ATOM 1079 C CA . GLN A 1 131 ? 11.206 9.379 -20.712 1.00 96.44 131 GLN A CA 1
ATOM 1080 C C . GLN A 1 131 ? 11.667 9.942 -22.060 1.00 96.44 131 GLN A C 1
ATOM 1082 O O . GLN A 1 131 ? 11.037 10.867 -22.575 1.00 96.44 131 GLN A O 1
ATOM 1087 N N . ALA A 1 132 ? 12.724 9.376 -22.649 1.00 94.94 132 ALA A N 1
ATOM 1088 C CA . ALA A 1 132 ? 13.222 9.797 -23.953 1.00 94.94 132 ALA A CA 1
ATOM 1089 C C . ALA A 1 132 ? 12.171 9.572 -25.050 1.00 94.94 132 ALA A C 1
ATOM 1091 O O . ALA A 1 132 ? 11.842 10.505 -25.785 1.00 94.94 132 ALA A O 1
ATOM 1092 N N . THR A 1 133 ? 11.567 8.381 -25.108 1.00 93.25 133 THR A N 1
ATOM 1093 C CA . THR A 1 133 ? 10.531 8.079 -26.101 1.00 93.25 133 THR A CA 1
ATOM 1094 C C . THR A 1 133 ? 9.303 8.969 -25.914 1.00 93.25 133 THR A C 1
ATOM 1096 O O . THR A 1 133 ? 8.781 9.489 -26.894 1.00 93.25 133 THR A O 1
ATOM 1099 N N . ARG A 1 134 ? 8.865 9.248 -24.677 1.00 93.12 134 ARG A N 1
ATOM 1100 C CA . ARG A 1 134 ? 7.758 10.192 -24.421 1.00 93.12 134 ARG A CA 1
ATOM 1101 C C . ARG A 1 134 ? 8.044 11.597 -24.953 1.00 93.12 134 ARG A C 1
ATOM 1103 O O . ARG A 1 134 ? 7.153 12.216 -25.531 1.00 93.12 134 ARG A O 1
ATOM 1110 N N . GLN A 1 135 ? 9.265 12.099 -24.768 1.00 93.75 135 GLN A N 1
ATOM 1111 C CA . GLN A 1 135 ? 9.661 13.416 -25.276 1.00 93.75 135 GLN A CA 1
ATOM 1112 C C . GLN A 1 135 ? 9.682 13.445 -26.806 1.00 93.75 135 GLN A C 1
ATOM 1114 O O . GLN A 1 135 ? 9.135 14.373 -27.399 1.00 93.75 135 GLN A O 1
ATOM 1119 N N . LEU A 1 136 ? 10.254 12.419 -27.443 1.00 91.88 136 LEU A N 1
ATOM 1120 C CA . LEU A 1 136 ? 10.268 12.293 -28.903 1.00 91.88 136 LEU A CA 1
ATOM 1121 C C . LEU A 1 136 ? 8.855 12.169 -29.473 1.00 91.88 136 LEU A C 1
ATOM 1123 O O . LEU A 1 136 ? 8.533 12.825 -30.459 1.00 91.88 136 LEU A O 1
ATOM 1127 N N . ASN A 1 137 ? 7.998 11.386 -28.821 1.00 91.19 137 ASN A N 1
ATOM 1128 C CA . ASN A 1 137 ? 6.608 11.203 -29.206 1.00 91.19 137 ASN A CA 1
ATOM 1129 C C . ASN A 1 137 ? 5.825 12.526 -29.157 1.00 91.19 137 ASN A C 1
ATOM 1131 O O . ASN A 1 137 ? 5.142 12.881 -30.119 1.00 91.19 137 ASN A O 1
ATOM 1135 N N . ALA A 1 138 ? 5.994 13.291 -28.074 1.00 91.62 138 ALA A N 1
ATOM 1136 C CA . ALA A 1 138 ? 5.386 14.608 -27.919 1.00 91.62 138 ALA A CA 1
ATOM 1137 C C . ALA A 1 138 ? 5.920 15.620 -28.946 1.00 91.62 138 ALA A C 1
ATOM 1139 O O . ALA A 1 138 ? 5.137 16.354 -29.545 1.00 91.62 138 ALA A O 1
ATOM 1140 N N . TYR A 1 139 ? 7.236 15.645 -29.175 1.00 92.75 139 TYR A N 1
ATOM 1141 C CA . TYR A 1 139 ? 7.866 16.551 -30.138 1.00 92.75 139 TYR A CA 1
ATOM 1142 C C . TYR A 1 139 ? 7.466 16.235 -31.584 1.00 92.75 139 TYR A C 1
ATOM 1144 O O . TYR A 1 139 ? 7.131 17.134 -32.351 1.00 92.75 139 TYR A O 1
ATOM 1152 N N . GLY A 1 140 ? 7.470 14.952 -31.947 1.00 91.31 140 GLY A N 1
ATOM 1153 C CA . GLY A 1 140 ? 7.094 14.472 -33.274 1.00 91.31 140 GLY A CA 1
ATOM 1154 C C . GLY A 1 140 ? 5.588 14.480 -33.536 1.00 91.31 140 GLY A C 1
ATOM 1155 O O . GLY A 1 140 ? 5.178 14.168 -34.650 1.00 91.31 140 GLY A O 1
ATOM 1156 N N . ASN A 1 141 ? 4.766 14.818 -32.533 1.00 87.62 141 ASN A N 1
ATOM 1157 C CA . ASN A 1 141 ? 3.305 14.749 -32.594 1.00 87.62 141 ASN A CA 1
ATOM 1158 C C . ASN A 1 141 ? 2.797 13.370 -33.076 1.00 87.62 141 ASN A C 1
ATOM 1160 O O . ASN A 1 141 ? 1.839 13.266 -33.844 1.00 87.62 141 ASN A O 1
ATOM 1164 N N . VAL A 1 142 ? 3.476 12.304 -32.644 1.00 86.44 142 VAL A N 1
ATOM 1165 C CA . VAL A 1 142 ? 3.136 10.913 -32.970 1.00 86.44 142 VAL A CA 1
ATOM 1166 C C . VAL A 1 142 ? 2.185 10.391 -31.895 1.00 86.44 142 VAL A C 1
ATOM 1168 O O . VAL A 1 142 ? 2.419 10.603 -30.714 1.00 86.44 142 VAL A O 1
ATOM 1171 N N . ASN A 1 143 ? 1.120 9.673 -32.251 1.00 83.12 143 ASN A N 1
ATOM 1172 C CA . ASN A 1 143 ? 0.238 9.049 -31.257 1.00 83.12 143 ASN A CA 1
ATOM 1173 C C . ASN A 1 143 ? 0.617 7.579 -31.022 1.00 83.12 143 ASN A C 1
ATOM 1175 O O . ASN A 1 143 ? -0.094 6.677 -31.458 1.00 83.12 143 ASN A O 1
ATOM 1179 N N . ASP A 1 144 ? 1.721 7.350 -30.310 1.00 85.31 144 ASP A N 1
ATOM 1180 C CA . ASP A 1 144 ? 2.243 6.007 -30.000 1.00 85.31 144 ASP A CA 1
ATOM 1181 C C . ASP A 1 144 ? 1.923 5.570 -28.557 1.00 85.31 144 ASP A C 1
ATOM 1183 O O . ASP A 1 144 ? 2.611 4.790 -27.898 1.00 85.31 144 ASP A O 1
ATOM 1187 N N . ARG A 1 145 ? 0.827 6.104 -28.013 1.00 84.50 145 ARG A N 1
ATOM 1188 C CA . ARG A 1 145 ? 0.394 5.805 -26.643 1.00 84.50 145 ARG A CA 1
ATOM 1189 C C . ARG A 1 145 ? 0.281 4.305 -26.341 1.00 84.50 145 ARG A C 1
ATOM 1191 O O . ARG A 1 145 ? 0.685 3.942 -25.239 1.00 84.50 145 ARG A O 1
ATOM 1198 N N . PRO A 1 146 ? -0.239 3.437 -27.235 1.00 87.44 146 PRO A N 1
ATOM 1199 C CA . PRO A 1 146 ? -0.362 2.011 -26.934 1.00 87.44 146 PRO A CA 1
ATOM 1200 C C . PRO A 1 146 ? 0.980 1.324 -26.658 1.00 87.44 146 PRO A C 1
ATOM 1202 O O . PRO A 1 146 ? 1.078 0.567 -25.698 1.00 87.44 146 PRO A O 1
ATOM 1205 N N . ASN A 1 147 ? 2.024 1.612 -27.440 1.00 87.81 147 ASN A N 1
ATOM 1206 C CA . ASN A 1 147 ? 3.334 0.985 -27.252 1.00 87.81 147 ASN A CA 1
ATOM 1207 C C . ASN A 1 147 ? 4.067 1.575 -26.039 1.00 87.81 147 ASN A C 1
ATOM 1209 O O . ASN A 1 147 ? 4.595 0.830 -25.212 1.00 87.81 147 ASN A O 1
ATOM 1213 N N . LEU A 1 148 ? 3.995 2.898 -25.851 1.00 90.62 148 LEU A N 1
ATOM 1214 C CA . LEU A 1 148 ? 4.492 3.568 -24.643 1.00 90.62 148 LEU A CA 1
ATOM 1215 C C . LEU A 1 148 ? 3.813 3.074 -23.358 1.00 90.62 148 LEU A C 1
ATOM 1217 O O . LEU A 1 148 ? 4.433 3.070 -22.290 1.00 90.62 148 LEU A O 1
ATOM 1221 N N . PHE A 1 149 ? 2.541 2.678 -23.440 1.00 93.94 149 PHE A N 1
ATOM 1222 C CA . PHE A 1 149 ? 1.802 2.150 -22.299 1.00 93.94 149 PHE A CA 1
ATOM 1223 C C . PHE A 1 149 ? 2.388 0.824 -21.814 1.00 93.94 149 PHE A C 1
ATOM 1225 O O . PHE A 1 149 ? 2.484 0.639 -20.607 1.00 93.94 149 PHE A O 1
ATOM 1232 N N . VAL A 1 150 ? 2.868 -0.045 -22.711 1.00 96.00 150 VAL A N 1
ATOM 1233 C CA . VAL A 1 150 ? 3.452 -1.340 -22.318 1.00 96.00 150 VAL A CA 1
ATOM 1234 C C . VAL A 1 150 ? 4.703 -1.147 -21.458 1.00 96.00 150 VAL A C 1
ATOM 1236 O O . VAL A 1 150 ? 4.807 -1.737 -20.384 1.00 96.00 150 VAL A O 1
ATOM 1239 N N . LEU A 1 151 ? 5.626 -0.268 -21.868 1.00 96.44 151 LEU A N 1
ATOM 1240 C CA . LEU A 1 151 ? 6.799 0.048 -21.045 1.00 96.44 151 LEU A CA 1
ATOM 1241 C C . LEU A 1 151 ? 6.411 0.770 -19.747 1.00 96.44 151 LEU A C 1
ATOM 1243 O O . LEU A 1 151 ? 6.989 0.508 -18.694 1.00 96.44 151 LEU A O 1
ATOM 1247 N N . SER A 1 152 ? 5.419 1.665 -19.799 1.00 97.25 152 SER A N 1
ATOM 1248 C CA . SER A 1 152 ? 4.928 2.364 -18.606 1.00 97.25 152 SER A CA 1
ATOM 1249 C C . SER A 1 152 ? 4.300 1.417 -17.582 1.00 97.25 152 SER A C 1
ATOM 1251 O O . SER A 1 152 ? 4.485 1.625 -16.385 1.00 97.25 152 SER A O 1
ATOM 1253 N N . GLU A 1 153 ? 3.560 0.406 -18.030 1.00 97.94 153 GLU A N 1
ATOM 1254 C CA . GLU A 1 153 ? 2.964 -0.624 -17.180 1.00 97.94 153 GLU A CA 1
ATOM 1255 C C . GLU A 1 153 ? 4.048 -1.51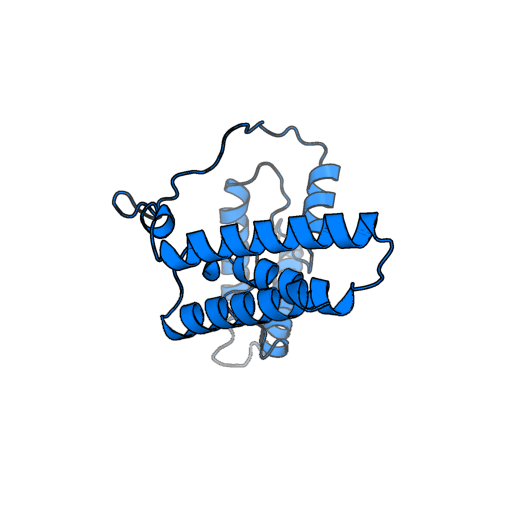7 -16.573 1.00 97.94 153 GLU A C 1
ATOM 1257 O O . GLU A 1 153 ? 4.074 -1.698 -15.356 1.00 97.94 153 GLU A O 1
ATOM 1262 N N . ALA A 1 154 ? 4.995 -1.997 -17.387 1.00 98.25 154 ALA A N 1
ATOM 1263 C CA . ALA A 1 154 ? 6.119 -2.803 -16.914 1.00 98.25 154 ALA A CA 1
ATOM 1264 C C . ALA A 1 154 ? 6.946 -2.067 -15.846 1.00 98.25 154 ALA A C 1
ATOM 1266 O O . ALA A 1 154 ? 7.275 -2.643 -14.809 1.00 98.25 154 ALA A O 1
ATOM 1267 N N . LEU A 1 155 ? 7.224 -0.775 -16.053 1.00 98.12 155 LEU A N 1
ATOM 1268 C CA . LEU A 1 155 ? 7.890 0.069 -15.058 1.00 98.12 155 LEU A CA 1
ATOM 1269 C C . LEU A 1 155 ? 7.051 0.276 -13.798 1.00 98.12 155 LEU A C 1
ATOM 1271 O O . LEU A 1 155 ? 7.615 0.284 -12.707 1.00 98.12 155 LEU A O 1
ATOM 1275 N N . GLY A 1 156 ? 5.731 0.424 -13.934 1.00 98.31 156 GLY A N 1
ATOM 1276 C CA . GLY A 1 156 ? 4.811 0.518 -12.801 1.00 98.31 156 GLY A CA 1
ATOM 1277 C C . GLY A 1 156 ? 4.849 -0.737 -11.929 1.00 98.31 156 GLY A C 1
ATOM 1278 O O . GLY A 1 156 ? 5.015 -0.633 -10.716 1.00 98.31 156 GLY A O 1
ATOM 1279 N N . VAL A 1 157 ? 4.794 -1.918 -12.550 1.00 98.38 157 VAL A N 1
ATOM 1280 C CA . VAL A 1 157 ? 4.951 -3.209 -11.861 1.00 98.38 157 VAL A CA 1
ATOM 1281 C C . VAL A 1 157 ? 6.337 -3.325 -11.222 1.00 98.38 157 VAL A C 1
ATOM 1283 O O . VAL A 1 157 ? 6.448 -3.751 -10.076 1.00 98.38 157 VAL A O 1
ATOM 1286 N N . ALA A 1 158 ? 7.394 -2.880 -11.908 1.00 98.31 158 ALA A N 1
ATOM 1287 C CA . ALA A 1 158 ? 8.753 -2.908 -11.373 1.00 98.31 158 ALA A CA 1
ATOM 1288 C C . ALA A 1 158 ? 8.950 -2.006 -10.136 1.00 98.31 158 ALA A C 1
ATOM 1290 O O . ALA A 1 158 ? 9.888 -2.239 -9.377 1.00 98.31 158 ALA A O 1
ATOM 1291 N N . GLN A 1 159 ? 8.075 -1.021 -9.883 1.00 98.44 159 GLN A N 1
ATOM 1292 C CA . GLN A 1 159 ? 8.097 -0.230 -8.641 1.00 98.44 159 GLN A CA 1
ATOM 1293 C C . GLN A 1 159 ? 7.459 -0.940 -7.440 1.00 98.44 159 GLN A C 1
ATOM 1295 O O . GLN A 1 159 ? 7.512 -0.399 -6.334 1.00 98.44 159 GLN A O 1
ATOM 1300 N N . HIS A 1 160 ? 6.851 -2.119 -7.621 1.00 98.44 160 HIS A N 1
ATOM 1301 C CA . HIS A 1 160 ? 6.340 -2.918 -6.504 1.00 98.44 160 HIS A CA 1
ATOM 1302 C C . HIS A 1 160 ? 7.430 -3.104 -5.435 1.00 98.44 160 HIS A C 1
ATOM 1304 O O . HIS A 1 160 ? 8.616 -3.234 -5.749 1.00 98.44 160 HIS A O 1
ATOM 1310 N N . HIS A 1 161 ? 7.038 -3.123 -4.161 1.00 98.19 161 HIS A N 1
ATOM 1311 C CA . HIS A 1 161 ? 7.981 -3.155 -3.038 1.00 98.19 161 HIS A CA 1
ATOM 1312 C C . HIS A 1 161 ? 8.752 -4.475 -2.910 1.00 98.19 161 HIS A C 1
ATOM 1314 O O . HIS A 1 161 ? 9.712 -4.510 -2.147 1.00 98.19 161 HIS A O 1
ATOM 1320 N N . ASP A 1 162 ? 8.387 -5.512 -3.674 1.00 98.50 162 ASP A N 1
ATOM 1321 C CA . ASP A 1 162 ? 9.191 -6.727 -3.882 1.00 98.50 162 ASP A CA 1
ATOM 1322 C C . ASP A 1 162 ? 9.855 -6.821 -5.257 1.00 98.50 162 ASP A C 1
ATOM 1324 O O . ASP A 1 162 ? 10.500 -7.815 -5.551 1.00 98.50 162 ASP A O 1
ATOM 1328 N N . ALA A 1 163 ? 9.692 -5.828 -6.129 1.00 98.62 163 ALA A N 1
ATOM 1329 C CA . ALA A 1 163 ? 10.312 -5.822 -7.449 1.00 98.62 163 ALA A CA 1
ATOM 1330 C C . ALA A 1 163 ? 11.654 -5.082 -7.409 1.00 98.62 163 ALA A C 1
ATOM 1332 O O . ALA A 1 163 ? 12.705 -5.691 -7.219 1.00 98.62 163 ALA A O 1
ATOM 1333 N N . VAL A 1 164 ? 11.653 -3.747 -7.508 1.00 98.56 164 VAL A N 1
ATOM 1334 C CA . VAL A 1 164 ? 12.898 -2.955 -7.487 1.00 98.56 164 VAL A CA 1
ATOM 1335 C C . VAL A 1 164 ? 13.707 -3.143 -6.198 1.00 98.56 164 VAL A C 1
ATOM 1337 O O . VAL A 1 164 ? 14.925 -2.954 -6.204 1.00 98.56 164 VAL A O 1
ATOM 1340 N N . SER A 1 165 ? 13.083 -3.552 -5.090 1.00 98.44 165 SER A N 1
ATOM 1341 C CA . SER A 1 165 ? 13.765 -3.880 -3.829 1.00 98.44 165 SER A CA 1
ATOM 1342 C C . SER A 1 165 ? 14.628 -5.146 -3.920 1.00 98.44 165 SER A C 1
ATOM 1344 O O . SER A 1 165 ? 15.663 -5.221 -3.254 1.00 98.44 165 SER A O 1
ATOM 1346 N N . GLY A 1 166 ? 14.293 -6.086 -4.802 1.00 98.56 166 GLY A N 1
ATOM 1347 C CA . GLY A 1 166 ? 15.003 -7.344 -4.974 1.00 98.56 166 GLY A CA 1
ATOM 1348 C C . GLY A 1 166 ? 14.673 -8.422 -3.930 1.00 98.56 166 GLY A C 1
ATOM 1349 O O . GLY A 1 166 ? 15.550 -9.242 -3.642 1.00 98.56 166 GLY A O 1
ATOM 1350 N N . THR A 1 167 ? 13.482 -8.389 -3.319 1.00 98.56 167 THR A N 1
ATOM 1351 C CA . THR A 1 167 ? 13.025 -9.322 -2.263 1.00 98.56 167 THR A CA 1
ATOM 1352 C C . THR A 1 167 ? 12.133 -10.466 -2.766 1.00 98.56 167 THR A C 1
ATOM 1354 O O . THR A 1 167 ? 11.719 -11.325 -1.990 1.00 98.56 167 THR A O 1
ATOM 1357 N N . GLU A 1 168 ? 11.885 -10.541 -4.068 1.00 98.56 168 GLU A N 1
ATOM 1358 C CA . GLU A 1 168 ? 11.141 -11.586 -4.759 1.00 98.56 168 GLU A CA 1
ATOM 1359 C C . GLU A 1 168 ? 11.939 -12.882 -5.015 1.00 98.56 168 GLU A C 1
ATOM 1361 O O . GLU A 1 168 ? 13.178 -12.935 -5.004 1.00 98.56 168 GLU A O 1
ATOM 1366 N N . LYS A 1 169 ? 11.209 -13.963 -5.326 1.00 98.62 169 LYS A N 1
ATOM 1367 C CA . LYS A 1 169 ? 11.786 -15.229 -5.812 1.00 98.62 169 LYS A CA 1
ATOM 1368 C C . LYS A 1 169 ? 12.421 -15.052 -7.193 1.00 98.62 169 LYS A C 1
ATOM 1370 O O . LYS A 1 169 ? 11.965 -14.247 -7.994 1.00 98.62 169 LYS A O 1
ATOM 1375 N N . GLN A 1 170 ? 13.421 -15.878 -7.512 1.00 98.62 170 GLN A N 1
ATOM 1376 C CA . GLN A 1 170 ? 14.191 -15.753 -8.759 1.00 98.62 170 GLN A CA 1
ATOM 1377 C C . GLN A 1 170 ? 13.320 -15.706 -10.023 1.00 98.62 170 GLN A C 1
ATOM 1379 O O . GLN A 1 170 ? 13.474 -14.791 -10.816 1.00 98.62 170 GLN A O 1
ATOM 1384 N N . HIS A 1 171 ? 12.364 -16.625 -10.175 1.00 98.56 171 HIS A N 1
ATOM 1385 C CA . HIS A 1 171 ? 11.504 -16.650 -11.364 1.00 98.56 171 HIS A CA 1
ATOM 1386 C C . HIS A 1 171 ? 10.610 -15.402 -11.499 1.00 98.56 171 HIS A C 1
ATOM 1388 O O . HIS A 1 171 ? 10.190 -15.070 -12.600 1.00 98.56 171 HIS A O 1
ATOM 1394 N N . VAL A 1 172 ? 10.304 -14.716 -10.391 1.00 98.62 172 VAL A N 1
ATOM 1395 C CA . VAL A 1 172 ? 9.550 -13.453 -10.404 1.00 98.62 172 VAL A CA 1
ATOM 1396 C C . VAL A 1 172 ? 10.465 -12.307 -10.844 1.00 98.62 172 VAL A C 1
ATOM 1398 O O . VAL A 1 172 ? 10.057 -11.476 -11.647 1.00 98.62 172 VAL A O 1
ATOM 1401 N N . ALA A 1 173 ? 11.726 -12.309 -10.397 1.00 98.69 173 ALA A N 1
ATOM 1402 C CA . ALA A 1 173 ? 12.743 -11.368 -10.872 1.00 98.69 173 ALA A CA 1
ATOM 1403 C C . ALA A 1 173 ? 12.958 -11.484 -12.390 1.00 98.69 173 ALA A C 1
ATOM 1405 O O . ALA A 1 173 ? 13.069 -10.476 -13.090 1.00 98.69 173 ALA A O 1
ATOM 1406 N N . ASP A 1 174 ? 12.994 -12.722 -12.890 1.00 98.75 174 ASP A N 1
ATOM 1407 C CA . ASP A 1 174 ? 13.140 -13.019 -14.315 1.00 98.75 174 ASP A CA 1
ATOM 1408 C C . ASP A 1 174 ? 11.914 -12.522 -15.110 1.00 98.75 174 ASP A C 1
ATOM 1410 O O . ASP A 1 174 ? 12.081 -11.916 -16.168 1.00 98.75 174 ASP A O 1
ATOM 1414 N N . ASP A 1 175 ? 10.695 -12.682 -14.574 1.00 98.75 175 ASP A N 1
ATOM 1415 C CA . ASP A 1 175 ? 9.461 -12.134 -15.167 1.00 98.75 175 ASP A CA 1
ATOM 1416 C C . ASP A 1 175 ? 9.478 -10.596 -15.220 1.00 98.75 175 ASP A C 1
ATOM 1418 O O . ASP A 1 175 ? 9.160 -10.009 -16.255 1.00 98.75 175 ASP A O 1
ATOM 1422 N N . TYR A 1 176 ? 9.920 -9.918 -14.153 1.00 98.69 176 TYR A N 1
ATOM 1423 C CA . TYR A 1 176 ? 10.077 -8.458 -14.167 1.00 98.69 176 TYR A CA 1
ATOM 1424 C C . TYR A 1 176 ? 11.072 -7.994 -15.234 1.00 98.69 176 TYR A C 1
ATOM 1426 O O . TYR A 1 176 ? 10.791 -7.040 -15.962 1.00 98.69 176 TYR A O 1
ATOM 1434 N N . ALA A 1 177 ? 12.217 -8.671 -15.364 1.00 98.69 177 ALA A N 1
ATOM 1435 C CA . ALA A 1 177 ? 13.196 -8.355 -16.399 1.00 98.69 177 ALA A CA 1
ATOM 1436 C C . ALA A 1 177 ? 12.620 -8.571 -17.810 1.00 98.69 177 ALA A C 1
ATOM 1438 O O . ALA A 1 177 ? 12.794 -7.715 -18.676 1.00 98.69 177 ALA A O 1
ATOM 1439 N N . MET A 1 178 ? 11.887 -9.663 -18.032 1.00 98.44 178 MET A N 1
ATOM 1440 C CA . MET A 1 178 ? 11.238 -9.945 -19.315 1.00 98.44 178 MET A CA 1
ATOM 1441 C C . MET A 1 178 ? 10.230 -8.850 -19.693 1.00 98.44 178 MET A C 1
ATOM 1443 O O . MET A 1 178 ? 10.299 -8.311 -20.794 1.00 98.44 178 MET A O 1
ATOM 1447 N N . ARG A 1 179 ? 9.367 -8.429 -18.758 1.00 98.44 179 ARG A N 1
ATOM 1448 C CA . ARG A 1 179 ? 8.402 -7.336 -18.985 1.00 98.44 179 ARG A CA 1
ATOM 1449 C C . ARG A 1 179 ? 9.078 -6.019 -19.362 1.00 98.44 179 ARG A C 1
ATOM 1451 O O . ARG A 1 179 ? 8.584 -5.306 -20.233 1.00 98.44 179 ARG A O 1
ATOM 1458 N N . LEU A 1 180 ? 10.185 -5.676 -18.697 1.00 98.38 180 LEU A N 1
ATOM 1459 C CA . LEU A 1 180 ? 10.947 -4.464 -19.005 1.00 98.38 180 LEU A CA 1
ATOM 1460 C C . LEU A 1 180 ? 11.578 -4.540 -20.399 1.00 98.38 180 LEU A C 1
ATOM 1462 O O . LEU A 1 180 ? 11.483 -3.571 -21.150 1.00 98.38 180 LEU A O 1
ATOM 1466 N N . ALA A 1 181 ? 12.172 -5.681 -20.760 1.00 97.94 181 ALA A N 1
ATOM 1467 C CA . ALA A 1 181 ? 12.741 -5.896 -22.088 1.00 97.94 181 ALA A CA 1
ATOM 1468 C C . ALA A 1 181 ? 11.674 -5.763 -23.188 1.00 97.94 181 ALA A C 1
ATOM 1470 O O . ALA A 1 181 ? 11.831 -4.942 -24.091 1.00 97.94 181 ALA A O 1
ATOM 1471 N N . ASP A 1 182 ? 10.544 -6.460 -23.042 1.00 96.88 182 ASP A N 1
ATOM 1472 C CA . ASP A 1 182 ? 9.422 -6.393 -23.985 1.00 96.88 182 ASP A CA 1
ATOM 1473 C C . ASP A 1 182 ? 8.860 -4.968 -24.116 1.00 96.88 182 ASP A C 1
ATOM 1475 O O . ASP A 1 182 ? 8.475 -4.528 -25.203 1.00 96.88 182 ASP A O 1
ATOM 1479 N N . GLY A 1 183 ? 8.795 -4.232 -23.002 1.00 96.38 183 GLY A N 1
ATOM 1480 C CA . GLY A 1 183 ? 8.373 -2.836 -22.987 1.00 96.38 183 GLY A CA 1
ATOM 1481 C C . GLY A 1 183 ? 9.327 -1.932 -23.768 1.00 96.38 183 GLY A C 1
ATOM 1482 O O . GLY A 1 183 ? 8.871 -1.117 -24.572 1.00 96.38 183 GLY A O 1
ATOM 1483 N N . ILE A 1 184 ? 10.640 -2.085 -23.565 1.00 96.38 184 ILE A N 1
ATOM 1484 C CA . ILE A 1 184 ? 11.658 -1.316 -24.291 1.00 96.38 184 ILE A CA 1
ATOM 1485 C C . ILE A 1 184 ? 11.536 -1.576 -25.789 1.00 96.38 184 ILE A C 1
ATOM 1487 O O . ILE A 1 184 ? 11.410 -0.612 -26.545 1.00 96.38 184 ILE A O 1
ATOM 1491 N N . ASP A 1 185 ? 11.494 -2.842 -26.203 1.00 94.81 185 ASP A N 1
ATOM 1492 C CA . ASP A 1 185 ? 11.440 -3.221 -27.616 1.00 94.81 185 ASP A CA 1
ATOM 1493 C C . ASP A 1 185 ? 10.223 -2.606 -28.315 1.00 94.81 185 ASP A C 1
ATOM 1495 O O . ASP A 1 185 ? 10.347 -2.020 -29.391 1.00 94.81 185 ASP A O 1
ATOM 1499 N N . LYS A 1 186 ? 9.050 -2.632 -27.671 1.00 91.19 186 LYS A N 1
ATOM 1500 C CA . LYS A 1 186 ? 7.848 -1.982 -28.219 1.00 91.19 186 LYS A CA 1
ATOM 1501 C C . LYS A 1 186 ? 7.964 -0.463 -28.282 1.00 91.19 186 LYS A C 1
ATOM 1503 O O . LYS A 1 186 ? 7.440 0.134 -29.213 1.00 91.19 186 LYS A O 1
ATOM 1508 N N . SER A 1 187 ? 8.632 0.161 -27.314 1.00 87.56 187 SER A N 1
ATOM 1509 C CA . SER A 1 187 ? 8.744 1.623 -27.234 1.00 87.56 187 SER A CA 1
ATOM 1510 C C . SER A 1 187 ? 9.787 2.240 -28.172 1.00 87.56 187 SER A C 1
ATOM 1512 O O . SER A 1 187 ? 9.801 3.453 -28.339 1.00 87.56 187 SER A O 1
ATOM 1514 N N . VAL A 1 188 ? 10.704 1.450 -28.737 1.00 79.06 188 VAL A N 1
ATOM 1515 C CA . VAL A 1 188 ? 11.789 1.960 -29.601 1.00 79.06 188 VAL A CA 1
ATOM 1516 C C . VAL A 1 188 ? 11.524 1.675 -31.085 1.00 79.06 188 VAL A C 1
ATOM 1518 O O . VAL A 1 188 ? 12.114 2.320 -31.947 1.00 79.06 188 VAL A O 1
ATOM 1521 N N . VAL A 1 189 ? 10.633 0.728 -31.396 1.00 61.22 189 VAL A N 1
ATOM 1522 C CA . VAL A 1 189 ? 10.325 0.278 -32.770 1.00 61.22 189 VAL A CA 1
ATOM 1523 C C . VAL A 1 189 ? 9.110 1.007 -33.385 1.00 61.22 189 VAL A C 1
ATOM 1525 O O . VAL A 1 189 ? 8.735 0.732 -34.525 1.00 61.22 189 VAL A O 1
ATOM 1528 N N . SER A 1 190 ? 8.505 1.957 -32.667 1.00 51.53 190 SER A N 1
ATOM 1529 C CA . SER A 1 190 ? 7.410 2.821 -33.148 1.00 51.53 190 SER A CA 1
ATOM 1530 C C . SER A 1 190 ? 7.891 4.025 -33.955 1.00 51.53 190 SER A C 1
ATOM 1532 O O . SER A 1 190 ? 7.198 4.396 -34.927 1.00 51.53 190 SER A O 1
#

InterPro domains:
  IPR000602 Glycoside hydrolase family 38, N-terminal domain [PF01074] (3-101)
  IPR011330 Glycoside hydrolase/deacetylase, beta/alpha-barrel [SSF88713] (2-102)
  IPR015341 Glycoside hydrolase family 38, central domain [PF09261] (108-186)
  IPR015341 Glycoside hydrolase family 38, central domain [SM00872] (107-180)
  IPR027291 Glycoside hydrolase 38, N-terminal domain superfamily [G3DSA:3.20.110.10] (1-67)
  IPR028995 Glycoside hydrolase families 57/38, central domain superfamily [SSF88688] (106-185)
  IPR037094 Glycoside hydrolase family 38, central domain superfamily [G3DSA:1.20.1270.50] (68-148)
  IPR037094 Glycoside hydrolase family 38, central domain superfamily [G3DSA:1.20.1270.50] (149-190)
  IPR050843 Glycosyl Hydrolase Family 38 [PTHR11607] (1-186)